Protein AF-A0A3M1RRK1-F1 (afdb_monomer)

Sequence (197 aa):
MAIQWDATWTHGRRGTVEGALERITRMLLRSYLSIRVVRSDQQAKATYVQHFRDPLLNHLPRASNIIRLMHDRVTTQQVMIMSYVPNLAAFNALGLVLPPGMSFETIEAFVIQRGVAAAMPLTVYIGPAFFTHNVYIPKAVNQRTGTGTILHELSHGVGNTADHAYTWEPRYASLTANQRTNNADSYRAYCQSFDML

Foldseek 3Di:
DAEAEDPQDDPVVVVLVVVLLVLLLQLLVVLLVLLVCLVPDVVSVVLCCVLLVCNVCPCSVLLNVLSVLLNCCSPPNQYAYEAEQEDPVSVVVVVDDDDPPDDQLCFQKAWDDPDADSNDHTYIYGYPNQVVDALDDPPCLLDDHSSLVVQLRSSCNHNVADAPDGSPDPCSVVDDSVNSSRHSNSRSSSSSVSSDD

Solvent-accessible surface area (backbone atoms only — not comparable to full-atom values): 10779 Å² total; per-residue (Å²): 82,35,76,41,72,47,92,66,65,56,76,80,64,47,55,61,53,49,57,34,50,57,52,48,45,53,12,30,50,48,38,41,56,37,57,74,37,35,91,82,34,69,68,38,30,52,54,49,26,73,42,28,61,38,88,84,51,85,58,45,69,59,45,46,50,37,44,44,45,43,34,46,50,54,58,34,77,48,52,37,35,44,42,56,36,84,46,64,69,58,44,44,73,72,74,54,77,78,60,91,95,63,59,67,77,72,33,29,53,50,57,69,74,92,63,78,49,98,86,50,77,45,44,42,36,35,28,56,26,24,78,74,47,59,45,66,64,90,94,44,60,74,57,90,22,34,42,48,42,52,45,20,34,40,35,32,51,65,52,71,31,39,88,82,47,47,78,82,41,80,65,36,78,70,53,48,34,72,50,24,64,35,17,19,44,29,55,21,41,46,28,41,73,49,66,72,132

Structure (mmCIF, N/CA/C/O backbone):
data_AF-A0A3M1RRK1-F1
#
_entry.id   AF-A0A3M1RRK1-F1
#
loop_
_atom_site.group_PDB
_atom_site.id
_atom_site.type_symbol
_atom_site.label_atom_id
_atom_site.label_alt_id
_atom_site.label_comp_id
_atom_site.label_asym_id
_atom_site.label_entity_id
_atom_site.label_seq_id
_atom_site.pdbx_PDB_ins_code
_atom_site.Cartn_x
_atom_site.Cartn_y
_atom_site.Cartn_z
_atom_site.occupancy
_atom_site.B_iso_or_equiv
_atom_site.auth_seq_id
_atom_site.auth_comp_id
_atom_site.auth_asym_id
_atom_site.auth_atom_id
_atom_site.pdbx_PDB_model_num
ATOM 1 N N . MET A 1 1 ? 6.922 -14.613 0.501 1.00 66.25 1 MET A N 1
ATOM 2 C CA . MET A 1 1 ? 6.625 -13.901 -0.756 1.00 66.25 1 MET A CA 1
ATOM 3 C C . MET A 1 1 ? 7.170 -14.680 -1.941 1.00 66.25 1 MET A C 1
ATOM 5 O O . MET A 1 1 ? 8.353 -14.998 -1.935 1.00 66.25 1 MET A O 1
ATOM 9 N N . ALA A 1 2 ? 6.340 -14.974 -2.942 1.00 71.31 2 ALA A N 1
ATOM 10 C CA . ALA A 1 2 ? 6.813 -15.431 -4.248 1.00 71.31 2 ALA A CA 1
ATOM 11 C C . ALA A 1 2 ? 6.790 -14.230 -5.208 1.00 71.31 2 ALA A C 1
ATOM 13 O O . ALA A 1 2 ? 5.722 -13.829 -5.671 1.00 71.31 2 ALA A O 1
ATOM 14 N N . ILE A 1 3 ? 7.951 -13.612 -5.454 1.00 79.69 3 ILE A N 1
ATOM 15 C CA . ILE A 1 3 ? 8.068 -12.569 -6.482 1.00 79.69 3 ILE A CA 1
ATOM 16 C C . ILE A 1 3 ? 8.355 -13.250 -7.814 1.00 79.69 3 ILE A C 1
ATOM 18 O O . ILE A 1 3 ? 9.326 -13.997 -7.934 1.00 79.69 3 ILE A O 1
ATOM 22 N N . GLN A 1 4 ? 7.542 -12.953 -8.821 1.00 84.38 4 GLN A N 1
ATOM 23 C CA . GLN A 1 4 ? 7.856 -13.276 -10.202 1.00 84.38 4 GLN A CA 1
ATOM 24 C C . GLN A 1 4 ? 8.367 -12.016 -10.895 1.00 84.38 4 GLN A C 1
ATOM 26 O O . GLN A 1 4 ? 7.645 -11.033 -11.037 1.00 84.38 4 GLN A O 1
ATOM 31 N N . TRP A 1 5 ? 9.616 -12.055 -11.339 1.00 84.44 5 TRP A N 1
ATOM 32 C CA . TRP A 1 5 ? 10.184 -11.024 -12.200 1.00 84.44 5 TRP A CA 1
ATOM 33 C C . TRP A 1 5 ? 9.873 -11.379 -13.647 1.00 84.44 5 TRP A C 1
ATOM 35 O O . TRP A 1 5 ? 10.182 -12.490 -14.084 1.00 84.44 5 TRP A O 1
ATOM 45 N N . ASP A 1 6 ? 9.268 -10.463 -14.395 1.00 80.75 6 ASP A N 1
ATOM 46 C CA . ASP A 1 6 ? 9.122 -10.667 -15.832 1.00 80.75 6 ASP A CA 1
ATOM 47 C C . ASP A 1 6 ? 10.454 -10.435 -16.584 1.00 80.75 6 ASP A C 1
ATOM 49 O O . ASP A 1 6 ? 11.497 -10.102 -16.008 1.00 80.75 6 ASP A O 1
ATOM 53 N N . ALA A 1 7 ? 10.424 -10.620 -17.904 1.00 77.38 7 ALA A N 1
ATOM 54 C CA . ALA A 1 7 ? 11.604 -10.500 -18.759 1.00 77.38 7 ALA A CA 1
ATOM 55 C C . ALA A 1 7 ? 12.183 -9.071 -18.846 1.00 77.38 7 ALA A C 1
ATOM 57 O O . ALA A 1 7 ? 13.266 -8.888 -19.397 1.00 77.38 7 ALA A O 1
ATOM 58 N N . THR A 1 8 ? 11.498 -8.056 -18.311 1.00 75.94 8 THR A N 1
ATOM 59 C CA . THR A 1 8 ? 11.916 -6.648 -18.415 1.00 75.94 8 THR A CA 1
ATOM 60 C C . THR A 1 8 ? 12.993 -6.253 -17.393 1.00 75.94 8 THR A C 1
ATOM 62 O O . THR A 1 8 ? 13.527 -5.142 -17.448 1.00 75.94 8 THR A O 1
ATOM 65 N N . TRP A 1 9 ? 13.359 -7.154 -16.470 1.00 76.88 9 TRP A N 1
ATOM 66 C CA . TRP A 1 9 ? 14.256 -6.850 -15.351 1.00 76.88 9 TRP A CA 1
ATOM 67 C C . TRP A 1 9 ? 15.722 -7.220 -15.570 1.00 76.88 9 TRP A C 1
ATOM 69 O O . TRP A 1 9 ? 16.056 -8.388 -15.779 1.00 76.88 9 TRP A O 1
ATOM 79 N N . THR A 1 10 ? 16.613 -6.261 -15.299 1.00 70.31 10 THR A N 1
ATOM 80 C CA . THR A 1 10 ? 18.043 -6.505 -15.042 1.00 70.31 10 THR A CA 1
ATOM 81 C C . THR A 1 10 ? 18.295 -6.832 -13.563 1.00 70.31 10 THR A C 1
ATOM 83 O O . THR A 1 10 ? 17.565 -6.364 -12.690 1.00 70.31 10 THR A O 1
ATOM 86 N N . HIS A 1 11 ? 19.347 -7.605 -13.256 1.00 63.56 11 HIS A N 1
ATOM 87 C CA . HIS A 1 11 ? 19.667 -8.037 -11.882 1.00 63.56 11 HIS A CA 1
ATOM 88 C C . HIS A 1 11 ? 19.842 -6.860 -10.901 1.00 63.56 11 HIS A C 1
ATOM 90 O O . HIS A 1 11 ? 19.326 -6.900 -9.790 1.00 63.56 11 HIS A O 1
ATOM 96 N N . GLY A 1 12 ? 20.513 -5.777 -11.317 1.00 65.25 12 GLY A N 1
ATOM 97 C CA . GLY A 1 12 ? 20.779 -4.620 -10.450 1.00 65.25 12 GLY A CA 1
ATOM 98 C C . GLY A 1 12 ? 19.528 -3.857 -9.994 1.00 65.25 12 GLY A C 1
ATOM 99 O O . GLY A 1 12 ? 19.504 -3.347 -8.880 1.00 65.25 12 GLY A O 1
ATOM 100 N N . ARG A 1 13 ? 18.465 -3.812 -10.810 1.00 72.38 13 ARG A N 1
ATOM 101 C CA . ARG A 1 13 ? 17.208 -3.121 -10.456 1.00 72.38 13 ARG A CA 1
ATOM 102 C C . ARG A 1 13 ? 16.326 -3.937 -9.508 1.00 72.38 13 ARG A C 1
ATOM 104 O O . ARG A 1 13 ? 15.548 -3.347 -8.761 1.00 72.38 13 ARG A O 1
ATOM 111 N N . ARG A 1 14 ? 16.463 -5.269 -9.511 1.00 83.19 14 ARG A N 1
ATOM 112 C CA . ARG A 1 14 ? 15.696 -6.167 -8.629 1.00 83.19 14 ARG A CA 1
ATOM 113 C C . ARG A 1 14 ? 16.026 -5.907 -7.163 1.00 83.19 14 ARG A C 1
ATOM 115 O O . ARG A 1 14 ? 15.107 -5.680 -6.386 1.00 83.19 14 ARG A O 1
ATOM 122 N N . GLY A 1 15 ? 17.313 -5.793 -6.825 1.00 78.75 15 GLY A N 1
ATOM 123 C CA . GLY A 1 15 ? 17.762 -5.589 -5.442 1.00 78.75 15 GLY A CA 1
ATOM 124 C C . GLY A 1 15 ? 17.170 -4.345 -4.765 1.00 78.75 15 GLY A C 1
ATOM 125 O O . GLY A 1 15 ? 16.797 -4.390 -3.595 1.00 78.75 15 GLY A O 1
ATOM 126 N N . THR A 1 16 ? 17.003 -3.237 -5.496 1.00 81.38 16 THR A N 1
ATOM 127 C CA . THR A 1 16 ? 16.358 -2.026 -4.957 1.00 81.38 16 THR A CA 1
ATOM 128 C C . THR A 1 16 ? 14.888 -2.266 -4.608 1.00 81.38 16 THR A C 1
ATOM 130 O O . THR A 1 16 ? 14.417 -1.825 -3.559 1.00 81.38 16 THR A O 1
ATOM 133 N N . VAL A 1 17 ? 14.157 -2.970 -5.474 1.00 83.81 17 VAL A N 1
ATOM 134 C CA . VAL A 1 17 ? 12.741 -3.294 -5.253 1.00 83.81 17 VAL A CA 1
ATOM 135 C C . VAL A 1 17 ? 12.586 -4.343 -4.155 1.00 83.81 17 VAL A C 1
ATOM 137 O O . VAL A 1 17 ? 11.702 -4.209 -3.317 1.00 83.81 17 VAL A O 1
ATOM 140 N N . GLU A 1 18 ? 13.468 -5.339 -4.097 1.00 85.62 18 GLU A N 1
ATOM 141 C CA . GLU A 1 18 ? 13.513 -6.341 -3.023 1.00 85.62 18 GLU A CA 1
ATOM 142 C C . GLU A 1 18 ? 13.702 -5.678 -1.657 1.00 85.62 18 GLU A C 1
ATOM 144 O O . GLU A 1 18 ? 12.891 -5.894 -0.757 1.00 85.62 18 GLU A O 1
ATOM 149 N N . GLY A 1 19 ? 14.682 -4.777 -1.526 1.00 83.38 19 GLY A N 1
ATOM 150 C CA . GLY A 1 19 ? 14.891 -4.018 -0.290 1.00 83.38 19 GLY A CA 1
ATOM 151 C C . GLY A 1 19 ? 13.677 -3.165 0.106 1.00 83.38 19 GLY A C 1
ATOM 152 O O . GLY A 1 19 ? 13.326 -3.086 1.288 1.00 83.38 19 GLY A O 1
ATOM 153 N N . ALA A 1 20 ? 12.982 -2.569 -0.870 1.00 86.38 20 ALA A N 1
ATOM 154 C CA . ALA A 1 20 ? 11.726 -1.865 -0.619 1.00 86.38 20 ALA A CA 1
ATOM 155 C C . ALA A 1 20 ? 10.628 -2.824 -0.120 1.00 86.38 20 ALA A C 1
ATOM 157 O O . ALA A 1 20 ? 9.954 -2.525 0.865 1.00 86.38 20 ALA A O 1
ATOM 158 N N . LEU A 1 21 ? 10.472 -4.000 -0.731 1.00 87.81 21 LEU A N 1
ATOM 159 C CA . LEU A 1 21 ? 9.466 -4.996 -0.343 1.00 87.81 21 LEU A CA 1
ATOM 160 C C . LEU A 1 21 ? 9.712 -5.597 1.043 1.00 87.81 21 LEU A C 1
ATOM 162 O O . LEU A 1 21 ? 8.763 -5.796 1.806 1.00 87.81 21 LEU A O 1
ATOM 166 N N . GLU A 1 22 ? 10.965 -5.851 1.414 1.00 87.44 22 GLU A N 1
ATOM 167 C CA . GLU A 1 22 ? 11.317 -6.285 2.770 1.00 87.44 22 GLU A CA 1
ATOM 168 C C . GLU A 1 22 ? 10.882 -5.251 3.811 1.00 87.44 22 GLU A C 1
ATOM 170 O O . GLU A 1 22 ? 10.302 -5.579 4.851 1.00 87.44 22 GLU A O 1
ATOM 175 N N . ARG A 1 23 ? 11.124 -3.972 3.514 1.00 89.00 23 ARG A N 1
ATOM 176 C CA . ARG A 1 23 ? 10.712 -2.858 4.364 1.00 89.00 23 ARG A CA 1
ATOM 177 C C . ARG A 1 23 ? 9.192 -2.755 4.464 1.00 89.00 23 ARG A C 1
ATOM 179 O O . ARG A 1 23 ? 8.660 -2.636 5.567 1.00 89.00 23 ARG A O 1
ATOM 186 N N . ILE A 1 24 ? 8.496 -2.869 3.335 1.00 91.31 24 ILE A N 1
ATOM 187 C CA . ILE A 1 24 ? 7.028 -2.904 3.252 1.00 91.31 24 ILE A CA 1
ATOM 188 C C . ILE A 1 24 ? 6.457 -4.043 4.085 1.00 91.31 24 ILE A C 1
ATOM 190 O O . ILE A 1 24 ? 5.501 -3.832 4.825 1.00 91.31 24 ILE A O 1
ATOM 194 N N . THR A 1 25 ? 7.077 -5.220 4.039 1.00 92.38 25 THR A N 1
ATOM 195 C CA . THR A 1 25 ? 6.663 -6.377 4.837 1.00 92.38 25 THR A CA 1
ATOM 196 C C . THR A 1 25 ? 6.717 -6.064 6.334 1.00 92.38 25 THR A C 1
ATOM 198 O O . THR A 1 25 ? 5.753 -6.327 7.054 1.00 92.38 25 THR A O 1
ATOM 201 N N . ARG A 1 26 ? 7.793 -5.420 6.812 1.00 92.38 26 ARG A N 1
ATOM 202 C CA . ARG A 1 26 ? 7.911 -4.990 8.219 1.00 92.38 26 ARG A CA 1
ATOM 203 C C . ARG A 1 26 ? 6.878 -3.925 8.593 1.00 92.38 26 ARG A C 1
ATOM 205 O O . ARG A 1 26 ? 6.254 -4.033 9.650 1.00 92.38 26 ARG A O 1
ATOM 212 N N . MET A 1 27 ? 6.681 -2.920 7.736 1.00 94.44 27 MET A N 1
ATOM 213 C CA . MET A 1 27 ? 5.663 -1.882 7.936 1.00 94.44 27 MET A CA 1
ATOM 214 C C . MET A 1 27 ? 4.263 -2.490 8.031 1.00 94.44 27 MET A C 1
ATOM 216 O O . MET A 1 27 ? 3.529 -2.188 8.970 1.00 94.44 27 MET A O 1
ATOM 220 N N . LEU A 1 28 ? 3.904 -3.383 7.106 1.00 95.81 28 LEU A N 1
ATOM 221 C CA . LEU A 1 28 ? 2.597 -4.034 7.065 1.00 95.81 28 LEU A CA 1
ATOM 222 C C . LEU A 1 28 ? 2.369 -4.961 8.253 1.00 95.81 28 LEU A C 1
ATOM 224 O O . LEU A 1 28 ? 1.273 -4.952 8.802 1.00 95.81 28 LEU A O 1
ATOM 228 N N . LEU A 1 29 ? 3.386 -5.701 8.701 1.00 95.62 29 LEU A N 1
ATOM 229 C CA . LEU A 1 29 ? 3.280 -6.523 9.908 1.00 95.62 29 LEU A CA 1
ATOM 230 C C . LEU A 1 29 ? 2.943 -5.659 11.130 1.00 95.62 29 LEU A C 1
ATOM 232 O O . LEU A 1 29 ? 1.988 -5.940 11.851 1.00 95.62 29 LEU A O 1
ATOM 236 N N . ARG A 1 30 ? 3.685 -4.568 11.346 1.00 96.50 30 ARG A N 1
ATOM 237 C CA . ARG A 1 30 ? 3.446 -3.647 12.470 1.00 96.50 30 ARG A CA 1
ATOM 238 C C . ARG A 1 30 ? 2.091 -2.945 12.359 1.00 96.50 30 ARG A C 1
ATOM 240 O O . ARG A 1 30 ? 1.369 -2.856 13.349 1.00 96.50 30 ARG A O 1
ATOM 247 N N . SER A 1 31 ? 1.718 -2.529 11.152 1.00 97.62 31 SER A N 1
ATOM 248 C CA . SER A 1 31 ? 0.407 -1.942 10.847 1.00 97.62 31 SER A CA 1
ATOM 249 C C . SER A 1 31 ? -0.729 -2.914 11.155 1.00 97.62 31 SER A C 1
ATOM 251 O O . SER A 1 31 ? -1.722 -2.538 11.771 1.00 97.62 31 SER A O 1
ATOM 253 N N . TYR A 1 32 ? -0.570 -4.181 10.766 1.00 97.50 32 TYR A N 1
ATOM 254 C CA . TYR A 1 32 ? -1.535 -5.247 11.014 1.00 97.50 32 TYR A CA 1
ATOM 255 C C . TYR A 1 32 ? -1.693 -5.540 12.510 1.00 97.50 32 TYR A C 1
ATOM 257 O O . TYR A 1 32 ? -2.814 -5.682 12.999 1.00 97.50 32 TYR A O 1
ATOM 265 N N . LEU A 1 33 ? -0.590 -5.582 13.259 1.00 97.69 33 LEU A N 1
ATOM 266 C CA . LEU A 1 33 ? -0.633 -5.737 14.713 1.00 97.69 33 LEU A CA 1
ATOM 267 C C . LEU A 1 33 ? -1.313 -4.537 15.385 1.00 97.69 33 LEU A C 1
ATOM 269 O O . LEU A 1 33 ? -2.197 -4.731 16.217 1.00 97.69 33 LEU A O 1
ATOM 273 N N . SER A 1 34 ? -0.961 -3.312 14.981 1.00 98.38 34 SER A N 1
ATOM 274 C CA . SER A 1 34 ? -1.543 -2.082 15.526 1.00 98.38 34 SER A CA 1
ATOM 275 C C . SER A 1 34 ? -3.048 -1.991 15.262 1.00 98.38 34 SER A C 1
ATOM 277 O O . SER A 1 34 ? -3.822 -1.772 16.195 1.00 98.38 34 SER A O 1
ATOM 279 N N . ILE A 1 35 ? -3.503 -2.234 14.026 1.00 98.31 35 ILE A N 1
ATOM 280 C CA . ILE A 1 35 ? -4.922 -2.065 13.681 1.00 98.31 35 ILE A CA 1
ATOM 281 C C . ILE A 1 35 ? -5.842 -3.047 14.425 1.00 98.31 35 ILE A C 1
ATOM 283 O O . ILE A 1 35 ? -7.003 -2.732 14.688 1.00 98.31 35 ILE A O 1
ATOM 287 N N . ARG A 1 36 ? -5.331 -4.221 14.823 1.00 98.19 36 ARG A N 1
ATOM 288 C CA . ARG A 1 36 ? -6.088 -5.228 15.588 1.00 98.19 36 ARG A CA 1
ATOM 289 C C . ARG A 1 36 ? -6.367 -4.824 17.033 1.00 98.19 36 ARG A C 1
ATOM 291 O O . ARG A 1 36 ? -7.320 -5.333 17.616 1.00 98.19 36 ARG A O 1
ATOM 298 N N . VAL A 1 37 ? -5.570 -3.918 17.595 1.00 98.19 37 VAL A N 1
ATOM 299 C CA . VAL A 1 37 ? -5.689 -3.475 18.993 1.00 98.19 37 VAL A CA 1
ATOM 300 C C . VAL A 1 37 ? -6.251 -2.057 19.129 1.00 98.19 37 VAL A C 1
ATOM 302 O O . VAL A 1 37 ? -6.353 -1.550 20.238 1.00 98.19 37 VAL A O 1
ATOM 305 N N . VAL A 1 38 ? -6.707 -1.427 18.036 1.00 98.31 38 VAL A N 1
ATOM 306 C CA . VAL A 1 38 ? -7.266 -0.053 18.016 1.00 98.31 38 VAL A CA 1
ATOM 307 C C . VAL A 1 38 ? -8.397 0.174 19.028 1.00 98.31 38 VAL A C 1
ATOM 309 O O . VAL A 1 38 ? -8.603 1.293 19.490 1.00 98.31 38 VAL A O 1
ATOM 312 N N . ARG A 1 39 ? -9.154 -0.868 19.390 1.00 98.06 39 ARG A N 1
ATOM 313 C CA . ARG A 1 39 ? -10.238 -0.755 20.382 1.00 98.06 39 ARG A CA 1
ATOM 314 C C . ARG A 1 39 ? -9.746 -0.744 21.831 1.00 98.06 39 ARG A C 1
ATOM 316 O O . ARG A 1 39 ? -10.463 -0.243 22.689 1.00 98.06 39 ARG A O 1
ATOM 323 N N . SER A 1 40 ? -8.569 -1.302 22.097 1.00 97.62 40 SER A N 1
ATOM 324 C CA . SER A 1 40 ? -8.022 -1.504 23.445 1.00 97.62 40 SER A CA 1
ATOM 325 C C . SER A 1 40 ? -6.767 -0.676 23.733 1.00 97.62 40 SER A C 1
ATOM 327 O O . SER A 1 40 ? -6.410 -0.519 24.894 1.00 97.62 40 SER A O 1
ATOM 329 N N . ASP A 1 41 ? -6.108 -0.138 22.706 1.00 98.44 41 ASP A N 1
ATOM 330 C CA . ASP A 1 41 ? -4.871 0.637 22.811 1.00 98.44 41 ASP A CA 1
ATOM 331 C C . ASP A 1 41 ? -5.080 2.069 22.285 1.00 98.44 41 ASP A C 1
ATOM 333 O O . ASP A 1 41 ? -5.452 2.284 21.126 1.00 98.44 41 ASP A O 1
ATOM 337 N N . GLN A 1 42 ? -4.850 3.066 23.148 1.00 97.94 42 GLN A N 1
ATOM 338 C CA . GLN A 1 42 ? -5.072 4.480 22.818 1.00 97.94 42 GLN A CA 1
ATOM 339 C C . GLN A 1 42 ? -4.069 5.021 21.797 1.00 97.94 42 GLN A C 1
ATOM 341 O O . GLN A 1 42 ? -4.439 5.859 20.975 1.00 97.94 42 GLN A O 1
ATOM 346 N N . GLN A 1 43 ? -2.827 4.535 21.807 1.00 97.75 43 GLN A N 1
ATOM 347 C CA . GLN A 1 43 ? -1.811 4.958 20.848 1.00 97.75 43 GLN A CA 1
ATOM 348 C C . GLN A 1 43 ? -2.149 4.421 19.453 1.00 97.75 43 GLN A C 1
ATOM 350 O O . GLN A 1 43 ? -2.148 5.177 18.481 1.00 97.75 43 GLN A O 1
ATOM 355 N N . ALA A 1 44 ? -2.527 3.144 19.354 1.00 97.88 44 ALA A N 1
ATOM 356 C CA . ALA A 1 44 ? -3.005 2.541 18.114 1.00 97.88 44 ALA A CA 1
ATOM 357 C C . ALA A 1 44 ? -4.253 3.265 17.588 1.00 97.88 44 ALA A C 1
ATOM 359 O O . ALA A 1 44 ? -4.344 3.555 16.391 1.00 97.88 44 ALA A O 1
ATOM 360 N N . LYS A 1 45 ? -5.192 3.617 18.480 1.00 98.44 45 LYS A N 1
ATOM 361 C CA . LYS A 1 45 ? -6.363 4.424 18.124 1.00 98.44 45 LYS A CA 1
ATOM 362 C C . LYS A 1 45 ? -5.971 5.798 17.592 1.00 98.44 45 LYS A C 1
ATOM 364 O O . LYS A 1 45 ? -6.491 6.200 16.554 1.00 98.44 45 LYS A O 1
ATOM 369 N N . ALA A 1 46 ? -5.060 6.507 18.254 1.00 98.19 46 ALA A N 1
ATOM 370 C CA . ALA A 1 46 ? -4.613 7.827 17.821 1.00 98.19 46 ALA A CA 1
ATOM 371 C C . ALA A 1 46 ? -3.992 7.779 16.416 1.00 98.19 46 ALA A C 1
ATOM 373 O O . ALA A 1 46 ? -4.398 8.548 15.543 1.00 98.19 46 ALA A O 1
ATOM 374 N N . THR A 1 47 ? -3.095 6.821 16.158 1.00 97.69 47 THR A N 1
ATOM 375 C CA . THR A 1 47 ? -2.505 6.617 14.826 1.00 97.69 47 THR A CA 1
ATOM 376 C C . THR A 1 47 ? -3.569 6.262 13.783 1.00 97.69 47 THR A C 1
ATOM 378 O O . THR A 1 47 ? -3.562 6.814 12.685 1.00 97.69 47 THR A O 1
ATOM 381 N N . TYR A 1 48 ? -4.532 5.394 14.108 1.00 98.50 48 TYR A N 1
ATOM 382 C CA . TYR A 1 48 ? -5.644 5.076 13.206 1.00 98.50 48 TYR A CA 1
ATOM 383 C C . TYR A 1 48 ? -6.475 6.320 12.853 1.00 98.50 48 TYR A C 1
ATOM 385 O O . TYR A 1 48 ? -6.689 6.618 11.675 1.00 98.50 48 TYR A O 1
ATOM 393 N N . VAL A 1 49 ? -6.906 7.085 13.859 1.00 98.19 49 VAL A N 1
ATOM 394 C CA . VAL A 1 49 ? -7.749 8.275 13.671 1.00 98.19 49 VAL A CA 1
ATOM 395 C C . VAL A 1 49 ? -7.015 9.366 12.892 1.00 98.19 49 VAL A C 1
ATOM 397 O O . VAL A 1 49 ? -7.631 10.017 12.049 1.00 98.19 49 VAL A O 1
ATOM 400 N N . GLN A 1 50 ? -5.708 9.532 13.103 1.00 96.88 50 GLN A N 1
ATOM 401 C CA . GLN A 1 50 ? -4.882 10.478 12.349 1.00 96.88 50 GLN A CA 1
ATOM 402 C C . GLN A 1 50 ? -4.958 10.238 10.832 1.00 96.88 50 GLN A C 1
ATOM 404 O O . GLN A 1 50 ? -5.072 11.189 10.055 1.00 96.88 50 GLN A O 1
ATOM 409 N N . HIS A 1 51 ? -4.913 8.976 10.401 1.00 97.31 51 HIS A N 1
ATOM 410 C CA . HIS A 1 51 ? -4.828 8.632 8.979 1.00 97.31 51 HIS A CA 1
ATOM 411 C C . HIS A 1 51 ? -6.190 8.412 8.327 1.00 97.31 51 HIS A C 1
ATOM 413 O O . HIS A 1 51 ? -6.385 8.807 7.173 1.00 97.31 51 HIS A O 1
ATOM 419 N N . PHE A 1 52 ? -7.149 7.862 9.075 1.00 98.31 52 PHE A N 1
ATOM 420 C CA . PHE A 1 52 ? -8.468 7.491 8.563 1.00 98.31 52 PHE A CA 1
ATOM 421 C C . PHE A 1 52 ? -9.602 8.445 8.957 1.00 98.31 52 PHE A C 1
ATOM 423 O O . PHE A 1 52 ? -10.697 8.311 8.423 1.00 98.31 52 PHE A O 1
ATOM 430 N N . ARG A 1 53 ? -9.367 9.416 9.854 1.00 97.19 53 ARG A N 1
ATOM 431 C CA . ARG A 1 53 ? -10.368 10.378 10.369 1.00 97.19 53 ARG A CA 1
ATOM 432 C C . ARG A 1 53 ? -11.662 9.731 10.880 1.00 97.19 53 ARG A C 1
ATOM 434 O O . ARG A 1 53 ? -12.731 10.326 10.792 1.00 97.19 53 ARG A O 1
ATOM 441 N N . ASP A 1 54 ? -11.557 8.530 11.437 1.00 97.56 54 ASP A N 1
ATOM 442 C CA . ASP A 1 54 ? -12.688 7.731 11.915 1.00 97.56 54 ASP A CA 1
ATOM 443 C C . ASP A 1 54 ? -12.643 7.554 13.449 1.00 97.56 54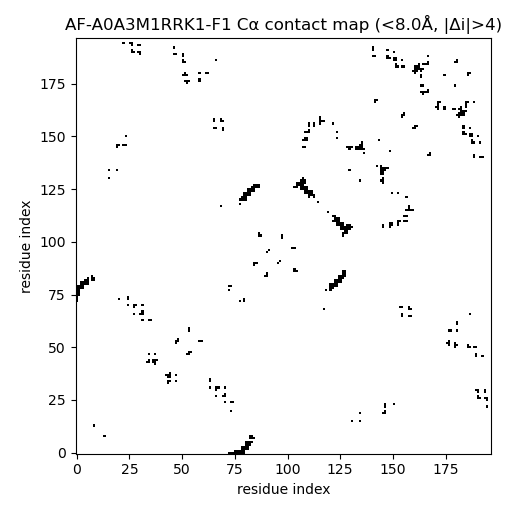 ASP A C 1
ATOM 445 O O . ASP A 1 54 ? -12.260 6.494 13.944 1.00 97.56 54 ASP A O 1
ATOM 449 N N . PRO A 1 55 ? -12.989 8.586 14.247 1.00 97.31 55 PRO A N 1
ATOM 450 C CA . PRO A 1 55 ? -12.885 8.533 15.712 1.00 97.31 55 PRO A CA 1
ATOM 451 C C . PRO A 1 55 ? -13.846 7.532 16.369 1.00 97.31 55 PRO A C 1
ATOM 453 O O . PRO A 1 55 ? -13.580 7.062 17.482 1.00 97.31 55 PRO A O 1
ATOM 456 N N . LEU A 1 56 ? -14.947 7.211 15.683 1.00 98.00 56 LEU A N 1
ATOM 457 C CA . LEU A 1 56 ? -15.974 6.269 16.131 1.00 98.00 56 LEU A CA 1
ATOM 458 C C . LEU A 1 56 ? -15.691 4.826 15.691 1.00 98.00 56 LEU A C 1
ATOM 460 O O . LEU A 1 56 ? -16.371 3.914 16.151 1.00 98.00 56 LEU A O 1
ATOM 464 N N . LEU A 1 57 ? -14.657 4.608 14.869 1.00 98.12 57 LEU A N 1
ATOM 465 C CA . LEU A 1 57 ? -14.232 3.291 14.384 1.00 98.12 57 LEU A CA 1
ATOM 466 C C . LEU A 1 57 ? -15.286 2.583 13.511 1.00 98.12 57 LEU A C 1
ATOM 468 O O . LEU A 1 57 ? -15.296 1.350 13.429 1.00 98.12 57 LEU A O 1
ATOM 472 N N . ASN A 1 58 ? -16.167 3.342 12.855 1.00 98.38 58 ASN A N 1
ATOM 473 C CA . ASN A 1 58 ? -17.238 2.808 12.008 1.00 98.38 58 ASN A CA 1
ATOM 474 C C . ASN A 1 58 ? -16.690 2.085 10.766 1.00 98.38 58 ASN A C 1
ATOM 476 O O . ASN A 1 58 ? -17.288 1.132 10.270 1.00 98.38 58 ASN A O 1
ATOM 480 N N . HIS A 1 59 ? -15.531 2.516 10.276 1.00 98.44 59 HIS A N 1
ATOM 481 C CA . HIS A 1 59 ? -14.859 2.001 9.089 1.00 98.44 59 HIS A CA 1
ATOM 482 C C . HIS A 1 59 ? -13.639 1.130 9.429 1.00 98.44 59 HIS A C 1
ATOM 484 O O . HIS A 1 59 ? -12.959 0.632 8.523 1.00 98.44 59 HIS A O 1
ATOM 490 N N . LEU A 1 60 ? -13.373 0.890 10.719 1.00 98.38 60 LEU A N 1
ATOM 491 C CA . LEU A 1 60 ? -12.286 0.026 11.184 1.00 98.38 60 LEU A CA 1
ATOM 492 C C . LEU A 1 60 ? -12.310 -1.373 10.538 1.00 98.38 60 LEU A C 1
ATOM 494 O O . LEU A 1 60 ? -11.241 -1.814 10.114 1.00 98.38 60 LEU A O 1
ATOM 498 N N . PRO A 1 61 ? -13.460 -2.068 10.377 1.00 98.38 61 PRO A N 1
ATOM 499 C CA . PRO A 1 61 ? -13.478 -3.380 9.724 1.00 98.38 61 PRO A CA 1
ATOM 500 C C . PRO A 1 61 ? -12.939 -3.354 8.286 1.00 98.38 61 PRO A C 1
ATOM 502 O O . PRO A 1 61 ? -12.172 -4.237 7.903 1.00 98.38 61 PRO A O 1
ATOM 505 N N . ARG A 1 62 ? -13.278 -2.319 7.500 1.00 97.19 62 ARG A N 1
ATOM 506 C CA . ARG A 1 62 ? -12.781 -2.155 6.123 1.00 97.19 62 ARG A CA 1
ATOM 507 C C . ARG A 1 62 ? -11.273 -1.927 6.115 1.00 97.19 62 ARG A C 1
ATOM 509 O O . ARG A 1 62 ? -10.559 -2.654 5.428 1.00 97.19 62 ARG A O 1
ATOM 516 N N . ALA A 1 63 ? -10.801 -0.953 6.893 1.00 98.12 63 ALA A N 1
ATOM 517 C CA . ALA A 1 63 ? -9.380 -0.625 6.961 1.00 98.12 63 ALA A CA 1
ATOM 518 C C . ALA A 1 63 ? -8.547 -1.820 7.456 1.00 98.12 63 ALA A C 1
ATOM 520 O O . ALA A 1 63 ? -7.534 -2.161 6.851 1.00 98.12 63 ALA A O 1
ATOM 521 N N . SER A 1 64 ? -9.017 -2.515 8.498 1.00 98.06 64 SER A N 1
ATOM 522 C CA . SER A 1 64 ? -8.379 -3.724 9.032 1.00 98.06 64 SER A CA 1
ATOM 523 C C . SER A 1 64 ? -8.294 -4.835 7.990 1.00 98.06 64 SER A C 1
ATOM 525 O O . SER A 1 64 ? -7.229 -5.429 7.817 1.00 98.06 64 SER A O 1
ATOM 527 N N . ASN A 1 65 ? -9.374 -5.075 7.240 1.00 96.62 65 ASN A N 1
ATOM 528 C CA . ASN A 1 65 ? -9.373 -6.081 6.186 1.00 96.62 65 ASN A CA 1
ATOM 529 C C . ASN A 1 65 ? -8.399 -5.737 5.049 1.00 96.62 65 ASN A C 1
ATOM 531 O O . ASN A 1 65 ? -7.685 -6.622 4.590 1.00 96.62 65 ASN A O 1
ATOM 535 N N . ILE A 1 66 ? -8.328 -4.475 4.616 1.00 95.69 66 ILE A N 1
ATOM 536 C CA . ILE A 1 66 ? -7.393 -4.059 3.559 1.00 95.69 66 ILE A CA 1
ATOM 537 C C . ILE A 1 66 ? -5.943 -4.210 4.027 1.00 95.69 66 ILE A C 1
ATOM 539 O O . ILE A 1 66 ? -5.149 -4.817 3.316 1.00 95.69 66 ILE A O 1
ATOM 543 N N . ILE A 1 67 ? -5.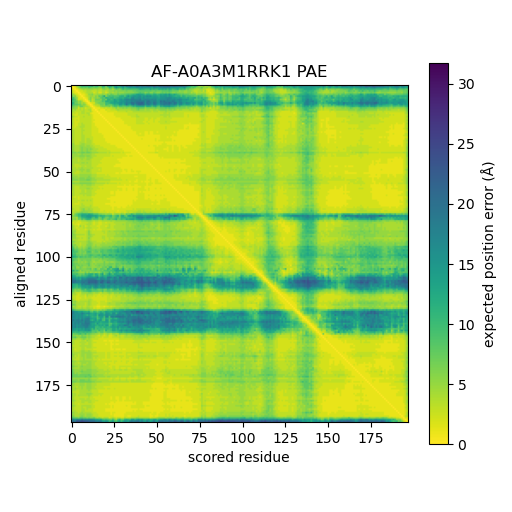602 -3.765 5.242 1.00 97.44 67 ILE A N 1
ATOM 544 C CA . ILE A 1 67 ? -4.245 -3.937 5.791 1.00 97.44 67 ILE A CA 1
ATOM 545 C C . ILE A 1 67 ? -3.878 -5.417 5.910 1.00 97.44 67 ILE A C 1
ATOM 547 O O . ILE A 1 67 ? -2.769 -5.798 5.537 1.00 97.44 67 ILE A O 1
ATOM 551 N N . ARG A 1 68 ? -4.808 -6.265 6.371 1.00 95.56 68 ARG A N 1
ATOM 552 C CA . ARG A 1 68 ? -4.611 -7.719 6.390 1.00 95.56 68 ARG A CA 1
ATOM 553 C C . ARG A 1 68 ? -4.334 -8.252 4.985 1.00 95.56 68 ARG A C 1
ATOM 555 O O . ARG A 1 68 ? -3.368 -8.975 4.807 1.00 95.56 68 ARG A O 1
ATOM 562 N N . L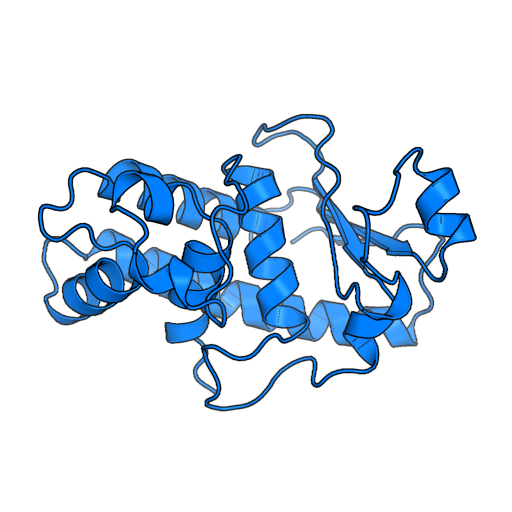EU A 1 69 ? -5.134 -7.882 3.985 1.00 92.00 69 LEU A N 1
ATOM 563 C CA . LEU A 1 69 ? -4.943 -8.349 2.610 1.00 92.00 69 LEU A CA 1
ATOM 564 C C . LEU A 1 69 ? -3.619 -7.867 1.998 1.00 92.00 69 LEU A C 1
ATOM 566 O O . LEU A 1 69 ? -2.973 -8.629 1.284 1.00 92.00 69 LEU A O 1
ATOM 570 N N . MET A 1 70 ? -3.193 -6.636 2.292 1.00 92.75 70 MET A N 1
ATOM 571 C CA . MET A 1 70 ? -1.882 -6.126 1.877 1.00 92.75 70 MET A CA 1
ATOM 572 C C . MET A 1 70 ? -0.756 -6.930 2.538 1.00 92.75 70 MET A C 1
ATOM 574 O O . MET A 1 70 ? 0.185 -7.342 1.864 1.00 92.75 70 MET A O 1
ATOM 578 N N . HIS A 1 71 ? -0.865 -7.190 3.845 1.00 93.56 71 HIS A N 1
ATOM 579 C CA . HIS A 1 71 ? 0.086 -8.014 4.590 1.00 93.56 71 HIS A CA 1
ATOM 580 C C . HIS A 1 71 ? 0.145 -9.449 4.050 1.00 93.56 71 HIS A C 1
ATOM 582 O O . HIS A 1 71 ? 1.229 -9.965 3.785 1.00 93.56 71 HIS A O 1
ATOM 588 N N . ASP A 1 72 ? -1.004 -10.083 3.826 1.00 89.81 72 ASP A N 1
ATOM 589 C CA . ASP A 1 72 ? -1.094 -11.432 3.267 1.00 89.81 72 ASP A CA 1
ATOM 590 C C . ASP A 1 72 ? -0.460 -11.478 1.872 1.00 89.81 72 ASP A C 1
ATOM 592 O O . ASP A 1 72 ? 0.291 -12.403 1.569 1.00 89.81 72 ASP A O 1
ATOM 596 N N . ARG A 1 73 ? -0.673 -10.449 1.043 1.00 86.56 73 ARG A N 1
ATOM 597 C CA . ARG A 1 73 ? -0.093 -10.362 -0.302 1.00 86.56 73 ARG A CA 1
ATOM 598 C C . ARG A 1 73 ? 1.438 -10.388 -0.287 1.00 86.56 73 ARG A C 1
ATOM 600 O O . ARG A 1 73 ? 2.028 -11.054 -1.131 1.00 86.56 73 ARG A O 1
ATOM 607 N N . VAL A 1 74 ? 2.076 -9.715 0.674 1.00 87.12 74 VAL A N 1
ATOM 608 C CA . VAL A 1 74 ? 3.549 -9.667 0.770 1.00 87.12 74 VAL A CA 1
ATOM 609 C C . VAL A 1 74 ? 4.148 -10.801 1.608 1.00 87.12 74 VAL A C 1
ATOM 611 O O . VAL A 1 74 ? 5.336 -11.085 1.495 1.00 87.12 74 VAL A O 1
ATOM 614 N N . THR A 1 75 ? 3.360 -11.491 2.436 1.00 86.38 75 THR A N 1
ATOM 615 C CA . THR A 1 75 ? 3.870 -12.570 3.306 1.00 86.38 75 THR A CA 1
ATOM 616 C C . THR A 1 75 ? 3.598 -13.970 2.769 1.00 86.38 75 THR A C 1
ATOM 618 O O . THR A 1 75 ? 4.442 -14.857 2.919 1.00 86.38 75 THR A O 1
ATOM 621 N N . THR A 1 76 ? 2.477 -14.181 2.085 1.00 77.25 76 THR A N 1
ATOM 622 C CA . THR A 1 76 ? 2.096 -15.491 1.541 1.00 77.25 76 THR A CA 1
ATOM 623 C C . THR A 1 76 ? 2.886 -15.833 0.265 1.00 77.25 76 THR A C 1
ATOM 625 O O . THR A 1 76 ? 3.649 -15.024 -0.272 1.00 77.25 76 THR A O 1
ATOM 628 N N . GLN A 1 77 ? 2.741 -17.067 -0.232 1.00 61.62 77 GLN A N 1
ATOM 629 C CA . GLN A 1 77 ? 3.257 -17.484 -1.547 1.00 61.62 77 GLN A CA 1
ATOM 630 C C . GLN A 1 77 ? 2.387 -16.978 -2.717 1.00 61.62 77 GLN A C 1
ATOM 632 O O . GLN A 1 77 ? 2.534 -17.457 -3.838 1.00 61.62 77 GLN A O 1
ATOM 637 N N . GLN A 1 78 ? 1.473 -16.026 -2.485 1.00 68.69 78 GLN A N 1
ATOM 638 C CA . GLN A 1 78 ? 0.746 -15.389 -3.579 1.00 68.69 78 GLN A CA 1
ATOM 639 C C . GLN A 1 78 ? 1.731 -14.688 -4.513 1.00 68.69 78 GLN A C 1
ATOM 641 O O . GLN A 1 78 ? 2.621 -13.962 -4.069 1.00 68.69 78 GLN A O 1
ATOM 646 N N . VAL A 1 79 ? 1.565 -14.926 -5.813 1.00 71.19 79 VAL A N 1
ATOM 647 C CA . VAL A 1 79 ? 2.458 -14.374 -6.828 1.00 71.19 79 VAL A CA 1
ATOM 648 C C . VAL A 1 79 ? 2.199 -12.875 -6.959 1.00 71.19 79 VAL A C 1
ATOM 650 O O . VAL A 1 79 ? 1.100 -12.438 -7.321 1.00 71.19 79 VAL A O 1
ATOM 653 N N . MET A 1 80 ? 3.232 -12.095 -6.657 1.00 82.44 80 MET A N 1
ATOM 654 C CA . MET A 1 80 ? 3.346 -10.703 -7.075 1.00 82.44 80 MET A CA 1
ATOM 655 C C . MET A 1 80 ? 4.251 -10.662 -8.296 1.00 82.44 80 MET A C 1
ATOM 657 O O . MET A 1 80 ? 5.430 -11.012 -8.211 1.00 82.44 80 MET A O 1
ATOM 661 N N . ILE A 1 81 ? 3.685 -10.260 -9.428 1.00 85.31 81 ILE A N 1
ATOM 662 C CA . ILE A 1 81 ? 4.452 -10.052 -10.648 1.00 85.31 81 ILE A CA 1
ATOM 663 C C . ILE A 1 81 ? 5.005 -8.635 -10.589 1.00 85.31 81 ILE A C 1
ATOM 665 O O . ILE A 1 81 ? 4.259 -7.669 -10.433 1.00 85.31 81 ILE A O 1
ATOM 669 N N . MET A 1 82 ? 6.319 -8.520 -10.693 1.00 86.69 82 MET A N 1
ATOM 670 C CA . MET A 1 82 ? 6.994 -7.243 -10.839 1.00 86.69 82 MET A CA 1
ATOM 671 C C . MET A 1 82 ? 7.335 -7.051 -12.306 1.00 86.69 82 MET A C 1
ATOM 673 O O . MET A 1 82 ? 7.994 -7.900 -12.913 1.00 86.69 82 MET A O 1
ATOM 677 N N . SER A 1 83 ? 6.932 -5.910 -12.853 1.00 88.62 83 SER A N 1
ATOM 678 C CA . SER A 1 83 ? 7.187 -5.513 -14.236 1.00 88.62 83 SER A CA 1
ATOM 679 C C . SER A 1 83 ? 7.874 -4.158 -14.257 1.00 88.62 83 SER A C 1
ATOM 681 O O . SER A 1 83 ? 7.483 -3.256 -13.524 1.00 88.62 83 SER A O 1
ATOM 683 N N . TYR A 1 84 ? 8.900 -3.992 -15.083 1.00 88.19 84 TYR A N 1
ATOM 684 C CA . TYR A 1 84 ? 9.567 -2.711 -15.269 1.00 88.19 84 TYR A CA 1
ATOM 685 C C . TYR A 1 84 ? 9.103 -2.061 -16.571 1.00 88.19 84 TYR A C 1
ATOM 687 O O . TYR A 1 84 ? 9.112 -2.674 -17.638 1.00 88.19 84 TYR A O 1
ATOM 695 N N . VAL A 1 85 ? 8.715 -0.792 -16.486 1.00 88.69 85 VAL A N 1
ATOM 696 C CA . VAL A 1 85 ? 8.259 0.003 -17.625 1.00 88.69 85 VAL A CA 1
ATOM 697 C C . VAL A 1 85 ? 9.301 1.095 -17.863 1.00 88.69 85 VAL A C 1
ATOM 699 O O . VAL A 1 85 ? 9.318 2.090 -17.145 1.00 88.69 85 VAL A O 1
ATOM 702 N N . PRO A 1 86 ? 10.229 0.912 -18.820 1.00 86.69 86 PRO A N 1
ATOM 703 C CA . PRO A 1 86 ? 11.385 1.796 -18.965 1.00 86.69 86 PRO A CA 1
ATOM 704 C C . PRO A 1 86 ? 11.071 3.168 -19.556 1.00 86.69 86 PRO A C 1
ATOM 706 O O . PRO A 1 86 ? 11.859 4.090 -19.382 1.00 86.69 86 PRO A O 1
ATOM 709 N N . ASN A 1 87 ? 9.994 3.288 -20.330 1.00 88.56 87 ASN A N 1
ATOM 710 C CA . ASN A 1 87 ? 9.696 4.479 -21.117 1.00 88.56 87 ASN A CA 1
ATOM 711 C C . ASN A 1 87 ? 8.211 4.527 -21.511 1.00 88.56 87 ASN A C 1
ATOM 713 O O . ASN A 1 87 ? 7.474 3.547 -21.368 1.00 88.56 87 ASN A O 1
ATOM 717 N N . LEU A 1 88 ? 7.799 5.666 -22.073 1.00 89.25 88 LEU A N 1
ATOM 718 C CA . LEU A 1 88 ? 6.435 5.895 -22.550 1.00 89.25 88 LEU A CA 1
ATOM 719 C C . LEU A 1 88 ? 5.987 4.877 -23.615 1.00 89.25 88 LEU A C 1
ATOM 721 O O . LEU A 1 88 ? 4.820 4.500 -23.641 1.00 89.25 88 LEU A O 1
ATOM 725 N N . ALA A 1 89 ? 6.891 4.395 -24.474 1.00 89.75 89 ALA A N 1
ATOM 726 C CA . ALA A 1 89 ? 6.541 3.398 -25.488 1.00 89.75 89 ALA A CA 1
ATOM 727 C C . ALA A 1 89 ? 6.132 2.058 -24.848 1.00 89.75 89 ALA A C 1
ATOM 729 O O . ALA A 1 89 ? 5.105 1.490 -25.217 1.00 89.75 89 ALA A O 1
ATOM 730 N N . ALA A 1 90 ? 6.882 1.592 -23.845 1.00 88.62 90 ALA A N 1
ATOM 731 C CA . ALA A 1 90 ? 6.533 0.407 -23.066 1.00 88.62 90 ALA A CA 1
ATOM 732 C C . ALA A 1 90 ? 5.232 0.601 -22.270 1.00 88.62 90 ALA A C 1
ATOM 734 O O . ALA A 1 90 ? 4.436 -0.327 -22.179 1.00 88.62 90 ALA A O 1
ATOM 735 N N . PHE A 1 91 ? 4.984 1.804 -21.741 1.00 89.06 91 PHE A N 1
ATOM 736 C CA . PHE A 1 91 ? 3.728 2.136 -21.061 1.00 89.06 91 PHE A CA 1
ATOM 737 C C . PHE A 1 91 ? 2.525 2.064 -22.007 1.00 89.06 91 PHE A C 1
ATOM 739 O O . PHE A 1 91 ? 1.542 1.386 -21.713 1.00 89.06 91 PHE A O 1
ATOM 746 N N . ASN A 1 92 ? 2.622 2.697 -23.177 1.00 89.00 92 ASN A N 1
ATOM 747 C CA . ASN A 1 92 ? 1.560 2.687 -24.183 1.00 89.00 92 ASN A CA 1
ATOM 748 C C . ASN A 1 92 ? 1.283 1.266 -24.705 1.00 89.00 92 ASN A C 1
ATOM 750 O O . ASN A 1 92 ? 0.136 0.930 -24.992 1.00 89.00 92 ASN A O 1
ATOM 754 N N . ALA A 1 93 ? 2.303 0.401 -24.772 1.00 88.50 93 ALA A N 1
ATOM 755 C CA . ALA A 1 93 ? 2.142 -1.007 -25.145 1.00 88.50 93 ALA A CA 1
ATOM 756 C C . ALA A 1 93 ? 1.285 -1.815 -24.148 1.00 88.50 93 ALA A C 1
ATOM 758 O O . ALA A 1 93 ? 0.757 -2.866 -24.510 1.00 88.50 93 ALA A O 1
ATOM 759 N N . LEU A 1 94 ? 1.087 -1.321 -22.918 1.00 86.19 94 LEU A N 1
ATOM 760 C CA . LEU A 1 94 ? 0.153 -1.903 -21.945 1.00 86.19 94 LEU A CA 1
ATOM 761 C C . LEU A 1 94 ? -1.317 -1.548 -22.243 1.00 86.19 94 LEU A C 1
ATOM 763 O O . LEU A 1 94 ? -2.209 -2.034 -21.546 1.0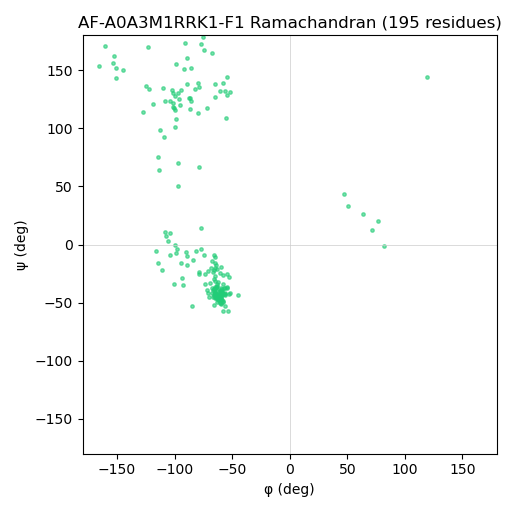0 86.19 94 LEU A O 1
ATOM 767 N N . GLY A 1 95 ? -1.577 -0.719 -23.263 1.00 87.19 95 GLY A N 1
ATOM 768 C CA . GLY A 1 95 ? -2.909 -0.216 -23.607 1.00 87.19 95 GLY A CA 1
ATOM 769 C C . GLY A 1 95 ? -3.397 0.897 -22.678 1.00 87.19 95 GLY A C 1
ATOM 770 O O . GLY A 1 95 ? -4.600 1.124 -22.570 1.00 87.19 95 GLY A O 1
ATOM 771 N N . LEU A 1 96 ? -2.476 1.561 -21.977 1.00 84.62 96 LEU A N 1
ATOM 772 C CA . LEU A 1 96 ? -2.772 2.660 -21.066 1.00 84.62 96 LEU A CA 1
ATOM 773 C C . LEU A 1 96 ? -2.533 4.017 -21.724 1.00 84.62 96 LEU A C 1
ATOM 775 O O . LEU A 1 96 ? -1.698 4.158 -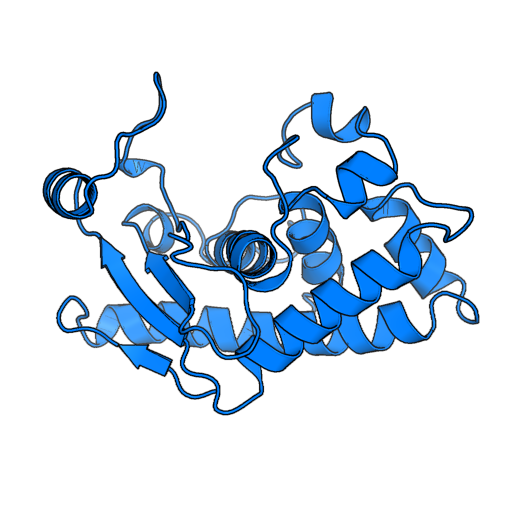22.616 1.00 84.62 96 LEU A O 1
ATOM 779 N N . VAL A 1 97 ? -3.231 5.031 -21.217 1.00 84.50 97 VAL A N 1
ATOM 780 C CA . VAL A 1 97 ? -3.044 6.432 -21.595 1.00 84.50 97 VAL A CA 1
ATOM 781 C C . VAL A 1 97 ? -2.702 7.220 -20.339 1.00 84.50 97 VAL A C 1
ATOM 783 O O . VAL A 1 97 ? -3.346 7.052 -19.303 1.00 84.50 97 VAL A O 1
ATOM 786 N N . LEU A 1 98 ? -1.678 8.069 -20.423 1.00 82.62 98 LEU A N 1
ATOM 787 C CA . LEU A 1 98 ? -1.338 8.963 -19.323 1.00 82.62 98 LEU A CA 1
ATOM 788 C C . LEU A 1 98 ? -2.471 9.969 -19.081 1.00 82.62 98 LEU A C 1
ATOM 790 O O . LEU A 1 98 ? -2.994 10.534 -20.046 1.00 82.62 98 LEU A O 1
ATOM 794 N N . PRO A 1 99 ? -2.819 10.255 -17.816 1.00 79.44 99 PRO A N 1
ATOM 795 C CA . PRO A 1 99 ? -3.713 11.358 -17.503 1.00 79.44 99 PRO A CA 1
ATOM 796 C C . PRO A 1 99 ? -3.203 12.682 -18.101 1.00 79.44 99 PRO A C 1
ATOM 798 O O . PRO A 1 99 ? -1.988 12.916 -18.122 1.00 79.44 99 PRO A O 1
ATOM 801 N N . PRO A 1 100 ? -4.099 13.577 -18.558 1.00 79.88 100 PRO A N 1
ATOM 802 C CA . PRO A 1 100 ? -3.703 14.886 -19.068 1.00 79.88 100 PRO A CA 1
ATOM 803 C C . PRO A 1 100 ? -2.807 15.641 -18.075 1.00 79.88 100 PRO A C 1
ATOM 805 O O . PRO A 1 100 ? -3.128 15.742 -16.893 1.00 79.88 100 PRO A O 1
ATOM 808 N N . GLY A 1 101 ? -1.681 16.174 -18.558 1.00 80.44 101 GLY A N 1
ATOM 809 C CA . GLY A 1 101 ? -0.721 16.927 -17.740 1.00 80.44 101 GLY A CA 1
ATOM 810 C C . GLY A 1 101 ? 0.273 16.078 -16.936 1.00 80.44 101 GLY A C 1
ATOM 811 O O . GLY A 1 101 ? 1.143 16.644 -16.278 1.00 80.44 101 GLY A O 1
ATOM 812 N N . MET A 1 102 ? 0.197 14.744 -17.000 1.00 81.25 102 MET A N 1
ATOM 813 C CA . MET A 1 102 ? 1.167 13.852 -16.361 1.00 81.25 102 MET A CA 1
ATOM 814 C C . MET A 1 102 ? 2.348 13.540 -17.293 1.00 81.25 102 MET A C 1
ATOM 816 O O . MET A 1 102 ? 2.164 13.265 -18.477 1.00 81.25 102 MET A O 1
ATOM 820 N N . SER A 1 103 ? 3.568 13.532 -16.746 1.00 85.62 103 SER A N 1
ATOM 821 C CA . SER A 1 103 ? 4.773 13.072 -17.450 1.00 85.62 103 SER A CA 1
ATOM 822 C C . SER A 1 103 ? 5.165 11.670 -16.989 1.00 85.62 103 SER A C 1
ATOM 824 O O . SER A 1 103 ? 5.251 11.418 -15.784 1.00 85.62 103 SER A O 1
ATOM 826 N N . PHE A 1 104 ? 5.464 10.777 -17.939 1.00 83.12 104 PHE A N 1
ATOM 827 C CA . PHE A 1 104 ? 5.910 9.410 -17.651 1.00 83.12 104 PHE A CA 1
ATOM 828 C C . PHE A 1 104 ? 7.133 9.369 -16.723 1.00 83.12 104 PHE A C 1
ATOM 830 O O . PHE A 1 104 ? 7.200 8.549 -15.811 1.00 83.12 104 PHE A O 1
ATOM 837 N N . GLU A 1 105 ? 8.060 10.312 -16.894 1.00 83.31 105 GLU A N 1
ATOM 838 C CA . GLU A 1 105 ? 9.304 10.402 -16.116 1.00 83.31 105 GLU A CA 1
ATOM 839 C C . GLU A 1 105 ? 9.073 10.686 -14.622 1.00 83.31 105 GLU A C 1
ATOM 841 O O . GLU A 1 105 ? 9.994 10.598 -13.815 1.00 83.31 105 GLU A O 1
ATOM 846 N N . THR A 1 106 ? 7.840 11.027 -14.238 1.00 79.94 106 THR A N 1
ATOM 847 C CA . THR A 1 106 ? 7.442 11.279 -12.844 1.00 79.94 106 THR A CA 1
ATOM 848 C C . THR A 1 106 ? 6.733 10.086 -12.196 1.00 79.94 106 THR A C 1
ATOM 850 O O . THR A 1 106 ? 6.348 10.156 -11.024 1.00 79.94 106 THR A O 1
ATOM 853 N N . ILE A 1 107 ? 6.544 8.986 -12.932 1.00 79.19 107 ILE A N 1
ATOM 854 C CA . ILE A 1 107 ? 5.868 7.778 -12.454 1.00 79.19 107 ILE A CA 1
ATOM 855 C C . ILE A 1 107 ? 6.881 6.870 -11.762 1.00 79.19 107 ILE A C 1
ATOM 857 O O . ILE A 1 107 ? 7.827 6.368 -12.371 1.00 79.19 107 ILE A O 1
ATOM 861 N N . GLU A 1 108 ? 6.673 6.658 -10.465 1.00 78.88 108 GLU A N 1
ATOM 862 C CA . GLU A 1 108 ? 7.502 5.755 -9.664 1.00 78.88 108 GLU A CA 1
ATOM 863 C C . GLU A 1 108 ? 6.996 4.320 -9.786 1.00 78.88 108 GLU A C 1
ATOM 865 O O . GLU A 1 108 ? 7.735 3.419 -10.156 1.00 78.88 108 GLU A O 1
ATOM 870 N N . ALA A 1 109 ? 5.717 4.094 -9.526 1.00 75.00 109 ALA A N 1
ATOM 871 C CA . ALA A 1 109 ? 5.072 2.810 -9.725 1.00 75.00 109 ALA A CA 1
ATOM 872 C C . ALA A 1 109 ? 3.586 3.039 -9.999 1.00 75.00 109 ALA A C 1
ATOM 874 O O . ALA A 1 109 ? 3.075 4.127 -9.742 1.00 75.00 109 ALA A O 1
ATOM 875 N N . PHE A 1 110 ? 2.936 2.022 -10.548 1.00 76.81 110 PHE A N 1
ATOM 876 C CA . PHE A 1 110 ? 1.492 1.949 -10.720 1.00 76.81 110 PHE A CA 1
ATOM 877 C C . PHE A 1 110 ? 1.061 0.480 -10.757 1.00 76.81 110 PHE A C 1
ATOM 879 O O . PHE A 1 110 ? 1.844 -0.409 -11.105 1.00 76.81 110 PHE A O 1
ATOM 886 N N . VAL A 1 111 ? -0.191 0.195 -10.425 1.00 69.69 111 VAL A N 1
ATOM 887 C CA . VAL A 1 111 ? -0.792 -1.127 -10.618 1.00 69.69 111 VAL A CA 1
ATOM 888 C C . VAL A 1 111 ? -1.830 -1.069 -11.730 1.00 69.69 111 VAL A C 1
ATOM 890 O O . VAL A 1 111 ? -2.695 -0.199 -11.759 1.00 69.69 111 VAL A O 1
ATOM 893 N N . ILE A 1 112 ? -1.794 -2.061 -12.623 1.00 65.44 112 ILE A N 1
ATOM 894 C CA . ILE A 1 112 ? -2.932 -2.358 -13.499 1.00 65.44 112 ILE A CA 1
ATOM 895 C C . ILE A 1 112 ? -3.688 -3.522 -12.878 1.00 65.44 112 ILE A C 1
ATOM 897 O O . ILE A 1 112 ? -3.235 -4.668 -12.909 1.00 65.44 112 ILE A O 1
ATOM 901 N N . GLN A 1 113 ? -4.865 -3.244 -12.328 1.00 60.88 113 GLN A N 1
ATOM 902 C CA . GLN A 1 113 ? -5.765 -4.298 -11.881 1.00 60.88 113 GLN A CA 1
ATOM 903 C C . GLN A 1 113 ? -6.532 -4.883 -13.063 1.00 60.88 113 GLN A C 1
ATOM 905 O O . GLN A 1 113 ? -7.422 -4.246 -13.620 1.00 60.88 113 GLN A O 1
ATOM 910 N N . ARG A 1 114 ? -6.262 -6.148 -13.393 1.00 53.34 114 ARG A N 1
ATOM 911 C CA . ARG A 1 114 ? -7.165 -6.979 -14.208 1.00 53.34 114 ARG A CA 1
ATOM 912 C C . ARG A 1 114 ? -8.035 -7.868 -13.306 1.00 53.34 114 ARG A C 1
ATOM 914 O O . ARG A 1 114 ? -8.094 -9.078 -13.494 1.00 53.34 114 ARG A O 1
ATOM 921 N N . GLY A 1 115 ? -8.670 -7.255 -12.300 1.00 46.97 115 GLY A N 1
ATOM 922 C CA . GLY A 1 115 ? -9.533 -7.908 -11.304 1.00 46.97 115 GLY A CA 1
ATOM 923 C C . GLY A 1 115 ? -9.040 -7.750 -9.858 1.00 46.97 115 GLY A C 1
ATOM 924 O O . GLY A 1 115 ? -7.840 -7.761 -9.599 1.00 46.97 115 GLY A O 1
ATOM 925 N N . VAL A 1 116 ? -9.974 -7.613 -8.908 1.00 51.66 116 VAL A N 1
ATOM 926 C CA . VAL A 1 116 ? -9.693 -7.475 -7.465 1.00 51.66 116 VAL A CA 1
ATOM 927 C C . VAL A 1 116 ? -10.129 -8.755 -6.757 1.00 51.66 116 VAL A C 1
ATOM 929 O O . VAL A 1 116 ? -11.292 -8.908 -6.395 1.00 51.66 116 VAL A O 1
ATOM 932 N N . ALA A 1 117 ? -9.219 -9.713 -6.587 1.00 56.81 117 ALA A N 1
ATOM 933 C CA . ALA A 1 117 ? -9.488 -10.901 -5.778 1.00 56.81 117 ALA A CA 1
ATOM 934 C C . ALA A 1 117 ? -8.205 -11.456 -5.152 1.00 56.81 117 ALA A C 1
ATOM 936 O O . ALA A 1 117 ? -7.114 -11.335 -5.711 1.00 56.81 117 ALA A O 1
ATOM 937 N N . ALA A 1 118 ? -8.348 -12.118 -4.001 1.00 53.28 118 ALA A N 1
ATOM 938 C CA . ALA A 1 118 ? -7.230 -12.696 -3.253 1.00 53.28 118 ALA A CA 1
ATOM 939 C C . ALA A 1 118 ? -6.412 -13.721 -4.066 1.00 53.28 118 ALA A C 1
ATOM 941 O O . ALA A 1 118 ? -5.227 -13.881 -3.808 1.00 53.28 118 ALA A O 1
ATOM 942 N N . ALA A 1 119 ? -7.019 -14.373 -5.062 1.00 62.97 119 ALA A N 1
ATOM 943 C CA . ALA A 1 119 ? -6.364 -15.365 -5.918 1.00 62.97 119 ALA A CA 1
ATOM 944 C C . ALA A 1 119 ? -5.874 -14.811 -7.271 1.00 62.97 119 ALA A C 1
ATOM 946 O O . ALA A 1 119 ? -5.245 -15.545 -8.028 1.00 62.97 119 ALA A O 1
ATOM 947 N N . MET A 1 120 ? -6.144 -13.540 -7.594 1.00 69.44 120 MET A N 1
ATOM 948 C CA . MET A 1 120 ? -5.680 -12.955 -8.854 1.00 69.44 120 MET A CA 1
ATOM 949 C C . MET A 1 120 ? -4.221 -12.499 -8.721 1.00 69.44 120 MET A C 1
ATOM 951 O O . MET A 1 120 ? -3.876 -11.843 -7.723 1.00 69.44 120 MET A O 1
ATOM 955 N N . PRO A 1 121 ? -3.355 -12.818 -9.704 1.00 71.62 121 PRO A N 1
ATOM 956 C CA . PRO A 1 121 ? -2.010 -12.267 -9.764 1.00 71.62 121 PRO A CA 1
ATOM 957 C C . PRO A 1 121 ? -2.067 -10.740 -9.730 1.00 71.62 121 PRO A C 1
ATOM 959 O O . PRO A 1 121 ? -2.799 -10.118 -10.500 1.00 71.62 121 PRO A O 1
ATOM 962 N N . LEU A 1 122 ? -1.303 -10.141 -8.820 1.00 80.88 122 LEU A N 1
ATOM 963 C CA . LEU A 1 122 ? -1.146 -8.694 -8.762 1.00 80.88 122 LEU A CA 1
ATOM 964 C C . LEU A 1 122 ? 0.123 -8.348 -9.528 1.00 80.88 122 LEU A C 1
ATOM 966 O O . LEU A 1 122 ? 1.198 -8.818 -9.155 1.00 80.88 122 LEU A O 1
ATOM 970 N N . THR A 1 123 ? -0.011 -7.547 -10.584 1.00 85.56 123 THR A N 1
ATOM 971 C CA . THR A 1 123 ? 1.145 -7.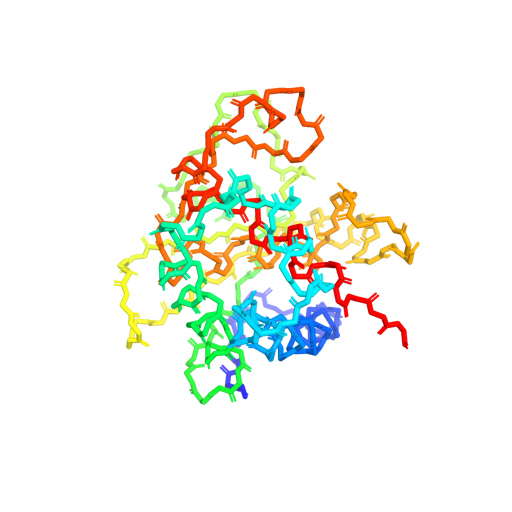021 -11.314 1.00 85.56 123 THR A CA 1
ATOM 972 C C . THR A 1 123 ? 1.390 -5.585 -10.887 1.00 85.56 123 THR A C 1
ATOM 974 O O . THR A 1 123 ? 0.517 -4.733 -11.059 1.00 85.56 123 THR A O 1
ATOM 977 N N . VAL A 1 124 ? 2.564 -5.333 -10.315 1.00 86.38 124 VAL A N 1
ATOM 978 C CA . VAL A 1 124 ? 3.031 -3.991 -9.967 1.00 86.38 124 VAL A CA 1
ATOM 979 C C . VAL A 1 124 ? 4.028 -3.561 -11.034 1.00 86.38 124 VAL A C 1
ATOM 981 O O . VAL A 1 124 ? 5.039 -4.229 -11.266 1.00 86.38 124 VAL A O 1
ATOM 984 N N . TYR A 1 125 ? 3.728 -2.449 -11.693 1.00 88.81 125 TYR A N 1
ATOM 985 C CA . TYR A 1 125 ? 4.571 -1.860 -12.718 1.00 88.81 125 TYR A CA 1
ATOM 986 C C . TYR A 1 125 ? 5.434 -0.775 -12.088 1.00 88.81 125 TYR A C 1
ATOM 988 O O . TYR A 1 125 ? 4.932 0.146 -11.447 1.00 88.81 125 TYR A O 1
ATOM 996 N N . ILE A 1 126 ? 6.743 -0.883 -12.265 1.00 87.19 126 ILE A N 1
ATOM 997 C CA . ILE A 1 126 ? 7.732 0.048 -11.731 1.00 87.19 126 ILE A CA 1
ATOM 998 C C . ILE A 1 126 ? 8.213 0.937 -12.875 1.00 87.19 126 ILE A C 1
ATOM 1000 O O . ILE A 1 126 ? 8.684 0.438 -13.898 1.00 87.19 126 ILE A O 1
ATOM 1004 N N . GLY A 1 127 ? 8.078 2.250 -12.711 1.00 87.56 127 GLY A N 1
ATOM 1005 C CA . GLY A 1 127 ? 8.572 3.252 -13.651 1.00 87.56 127 GLY A CA 1
ATOM 1006 C C . GLY A 1 127 ? 9.996 3.713 -13.318 1.00 87.56 127 GLY A C 1
ATOM 1007 O O . GLY A 1 127 ? 10.553 3.353 -12.275 1.00 87.56 127 GLY A O 1
ATOM 1008 N N . PRO A 1 128 ? 10.629 4.527 -14.182 1.00 83.56 128 PRO A N 1
ATOM 1009 C CA . PRO A 1 128 ? 11.995 4.997 -13.963 1.00 83.56 128 PRO A CA 1
ATOM 1010 C C . PRO A 1 128 ? 12.132 5.868 -12.712 1.00 83.56 128 PRO A C 1
ATOM 1012 O O . PRO A 1 128 ? 13.150 5.778 -12.023 1.00 83.56 128 PRO A O 1
ATOM 1015 N N . ALA A 1 129 ? 11.100 6.655 -12.375 1.00 84.06 129 ALA A N 1
ATOM 1016 C CA . ALA A 1 129 ? 11.163 7.609 -11.270 1.00 84.06 129 ALA A CA 1
ATOM 1017 C C . ALA A 1 129 ? 11.364 6.937 -9.903 1.00 84.06 129 ALA A C 1
ATOM 1019 O O . ALA A 1 129 ? 11.861 7.579 -8.976 1.00 84.06 129 ALA A O 1
ATOM 1020 N N . PHE A 1 130 ? 11.028 5.644 -9.790 1.00 83.44 130 PHE A N 1
ATOM 1021 C CA . PHE A 1 130 ? 11.265 4.832 -8.595 1.00 83.44 130 PHE A CA 1
ATOM 1022 C C . PHE A 1 130 ? 12.736 4.826 -8.195 1.00 83.44 130 PHE A C 1
ATOM 1024 O O . PHE A 1 130 ? 13.056 4.812 -7.012 1.00 83.44 130 PHE A O 1
ATOM 1031 N N . PHE A 1 131 ? 13.621 4.812 -9.193 1.00 77.88 131 PHE A N 1
ATOM 1032 C CA . PHE A 1 131 ? 15.061 4.674 -9.008 1.00 77.88 131 PHE A CA 1
ATOM 1033 C C . PHE A 1 131 ? 15.786 6.021 -8.951 1.00 77.88 131 PHE A C 1
ATOM 1035 O O . PHE A 1 131 ? 16.947 6.058 -8.552 1.00 77.88 131 PHE A O 1
ATOM 1042 N N . THR A 1 132 ? 15.144 7.110 -9.383 1.00 71.50 132 THR A N 1
ATOM 1043 C CA . THR A 1 132 ? 15.758 8.446 -9.434 1.00 71.50 132 THR A CA 1
ATOM 1044 C C . THR A 1 132 ? 15.481 9.271 -8.182 1.00 71.50 132 THR A C 1
ATOM 1046 O O . THR A 1 132 ? 16.307 10.097 -7.801 1.00 71.50 132 THR A O 1
ATOM 1049 N N . HIS A 1 133 ? 14.348 9.040 -7.520 1.00 61.91 133 HIS A N 1
ATOM 1050 C CA . HIS A 1 133 ? 14.044 9.647 -6.230 1.00 61.91 133 HIS A CA 1
ATOM 1051 C C . HIS A 1 133 ? 14.574 8.768 -5.097 1.00 61.91 133 HIS A C 1
ATOM 1053 O O . HIS A 1 133 ? 14.826 7.576 -5.274 1.00 61.91 133 HIS A O 1
ATOM 1059 N N . ASN A 1 134 ? 14.738 9.347 -3.904 1.00 60.94 134 ASN A N 1
ATOM 1060 C CA . ASN A 1 134 ? 15.053 8.557 -2.720 1.00 60.94 134 ASN A CA 1
ATOM 1061 C C . ASN A 1 134 ? 13.975 7.474 -2.543 1.00 60.94 134 ASN A C 1
ATOM 1063 O O . ASN A 1 134 ? 12.839 7.760 -2.159 1.00 60.94 134 ASN A O 1
ATOM 1067 N N . VAL A 1 135 ? 14.349 6.216 -2.796 1.00 58.59 135 VAL A N 1
ATOM 1068 C CA . VAL A 1 135 ? 13.497 5.023 -2.617 1.00 58.59 135 VAL A CA 1
ATOM 1069 C C . VAL A 1 135 ? 12.947 4.963 -1.188 1.00 58.59 135 VAL A C 1
ATOM 1071 O O . VAL A 1 135 ? 11.873 4.407 -0.942 1.00 58.59 135 VAL A O 1
ATOM 1074 N N . TYR A 1 136 ? 13.677 5.582 -0.258 1.00 58.53 136 TYR A N 1
ATOM 1075 C CA . TYR A 1 136 ? 13.326 5.795 1.132 1.00 58.53 136 TYR A CA 1
ATOM 1076 C C . TYR A 1 136 ? 13.989 7.072 1.677 1.00 58.53 136 TYR A C 1
ATOM 1078 O O . TYR A 1 136 ? 15.147 7.351 1.368 1.00 58.53 136 TYR A O 1
ATOM 1086 N N . ILE A 1 137 ? 13.282 7.803 2.544 1.00 58.19 137 ILE A N 1
ATOM 1087 C CA . ILE A 1 137 ? 13.813 8.950 3.292 1.00 58.19 137 ILE A CA 1
ATOM 1088 C C . ILE A 1 137 ? 13.511 8.738 4.782 1.00 58.19 137 ILE A C 1
ATOM 1090 O O . ILE A 1 137 ? 12.337 8.748 5.167 1.00 58.19 137 ILE A O 1
ATOM 1094 N N . PRO A 1 138 ? 14.533 8.561 5.643 1.00 53.44 138 PRO A N 1
ATOM 1095 C CA . PRO A 1 138 ? 14.311 8.456 7.077 1.00 53.44 138 PRO A CA 1
ATOM 1096 C C . PRO A 1 138 ? 13.565 9.668 7.627 1.00 53.44 138 PRO A C 1
ATOM 1098 O O . PRO A 1 138 ? 13.968 10.802 7.390 1.00 53.44 138 PRO A O 1
ATOM 1101 N N . LYS A 1 139 ? 12.518 9.414 8.424 1.00 58.28 139 LYS A N 1
ATOM 1102 C CA . LYS A 1 139 ? 11.746 10.424 9.176 1.00 58.28 139 LYS A CA 1
ATOM 1103 C C . LYS A 1 139 ? 10.845 11.352 8.336 1.00 58.28 139 LYS A C 1
ATOM 1105 O O . LYS A 1 139 ? 10.308 12.308 8.886 1.00 58.28 139 LYS A O 1
ATOM 1110 N N . ALA A 1 140 ? 10.604 11.054 7.055 1.00 59.34 140 ALA A N 1
ATOM 1111 C CA . ALA A 1 140 ? 9.722 11.840 6.182 1.00 59.34 140 ALA A CA 1
ATOM 1112 C C . ALA A 1 140 ? 8.461 11.056 5.754 1.00 59.34 140 ALA A C 1
ATOM 1114 O O . ALA A 1 140 ? 8.252 10.783 4.575 1.00 59.34 140 ALA A O 1
ATOM 1115 N N . VAL A 1 141 ? 7.593 10.708 6.717 1.00 54.53 141 VAL A N 1
ATOM 1116 C CA . VAL A 1 141 ? 6.411 9.832 6.510 1.00 54.53 141 VAL A CA 1
ATOM 1117 C C . VAL A 1 141 ? 5.385 10.342 5.490 1.00 54.53 141 VAL A C 1
ATOM 1119 O O . VAL A 1 141 ? 4.597 9.556 4.986 1.00 54.53 141 VAL A O 1
ATOM 1122 N N . ASN A 1 142 ? 5.388 11.638 5.165 1.00 54.91 142 ASN A N 1
ATOM 1123 C CA . ASN A 1 142 ? 4.488 12.214 4.159 1.00 54.91 142 ASN A CA 1
ATOM 1124 C C . ASN A 1 142 ? 5.155 12.398 2.788 1.00 54.91 142 ASN A C 1
ATOM 1126 O O . ASN A 1 142 ? 4.479 12.758 1.825 1.00 54.91 142 ASN A O 1
ATOM 1130 N N . GLN A 1 143 ? 6.466 12.167 2.678 1.00 63.34 143 GLN A N 1
ATOM 1131 C CA . GLN A 1 143 ? 7.185 12.369 1.430 1.00 63.34 143 GLN A CA 1
ATOM 1132 C C . GLN A 1 143 ? 6.964 11.186 0.485 1.00 63.34 143 GLN A C 1
ATOM 1134 O O . GLN A 1 143 ? 6.915 10.018 0.884 1.00 63.34 143 GLN A O 1
ATOM 1139 N N . ARG A 1 144 ? 6.783 11.504 -0.794 1.00 63.53 144 ARG A N 1
ATOM 1140 C CA . ARG A 1 144 ? 6.702 10.516 -1.863 1.00 63.53 144 ARG A CA 1
ATOM 1141 C C . ARG A 1 144 ? 8.052 9.796 -1.984 1.00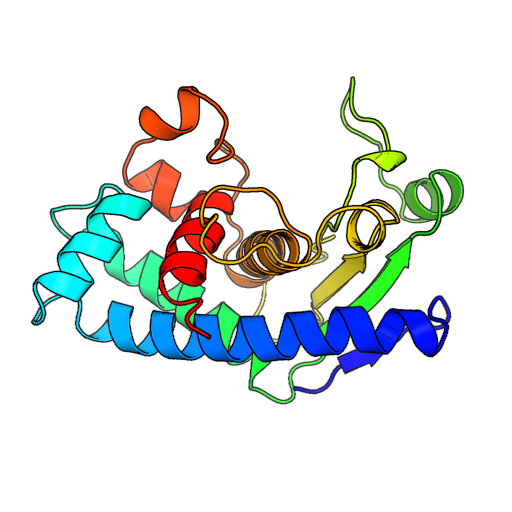 63.53 144 ARG A C 1
ATOM 1143 O O . ARG A 1 144 ? 9.095 10.443 -2.023 1.00 63.53 144 ARG A O 1
ATOM 1150 N N . THR A 1 145 ? 8.015 8.468 -1.940 1.00 72.88 145 THR A N 1
ATOM 1151 C CA . THR A 1 145 ? 9.181 7.581 -2.057 1.00 72.88 145 THR A CA 1
ATOM 1152 C C . THR A 1 145 ? 8.740 6.332 -2.806 1.00 72.88 145 THR A C 1
ATOM 1154 O O . THR A 1 145 ? 7.595 5.907 -2.635 1.00 72.88 145 THR A O 1
ATOM 1157 N N . GLY A 1 146 ? 9.643 5.689 -3.551 1.00 76.31 146 GLY A N 1
ATOM 1158 C CA . GLY A 1 146 ? 9.325 4.446 -4.262 1.00 76.31 146 GLY A CA 1
ATOM 1159 C C . GLY A 1 146 ? 8.698 3.377 -3.353 1.00 76.31 146 GLY A C 1
ATOM 1160 O O . GLY A 1 146 ? 7.685 2.772 -3.705 1.00 76.31 146 GLY A O 1
ATOM 1161 N N . THR A 1 147 ? 9.218 3.212 -2.130 1.00 83.56 147 THR A N 1
ATOM 1162 C CA . THR A 1 147 ? 8.653 2.281 -1.135 1.00 83.56 147 THR A CA 1
ATOM 1163 C C . THR A 1 147 ? 7.203 2.626 -0.774 1.00 83.56 147 THR A C 1
ATOM 1165 O O . THR A 1 147 ? 6.336 1.753 -0.741 1.00 83.56 147 THR A O 1
ATOM 1168 N N . GLY A 1 148 ? 6.925 3.906 -0.506 1.00 85.19 148 GLY A N 1
ATOM 1169 C CA . GLY A 1 148 ? 5.574 4.374 -0.202 1.00 85.19 148 GLY A CA 1
ATOM 1170 C C . GLY A 1 148 ? 4.617 4.180 -1.379 1.00 85.19 148 GLY A C 1
ATOM 1171 O O . GLY A 1 148 ? 3.458 3.830 -1.171 1.00 85.19 148 GLY A O 1
ATOM 1172 N N . THR A 1 149 ? 5.104 4.342 -2.606 1.00 87.31 149 THR A N 1
ATOM 1173 C CA . THR A 1 149 ? 4.289 4.156 -3.809 1.00 87.31 149 THR A CA 1
ATOM 1174 C C . THR A 1 149 ? 3.886 2.692 -3.979 1.00 87.31 149 THR A C 1
ATOM 1176 O O . THR A 1 149 ? 2.712 2.422 -4.182 1.00 87.31 149 THR A O 1
ATOM 1179 N N . ILE A 1 150 ? 4.765 1.712 -3.739 1.00 89.19 150 ILE A N 1
ATOM 1180 C CA . ILE A 1 150 ? 4.342 0.294 -3.755 1.00 89.19 150 ILE A CA 1
ATOM 1181 C C . ILE A 1 150 ? 3.259 0.011 -2.694 1.00 89.19 150 ILE A C 1
ATOM 1183 O O . ILE A 1 150 ? 2.311 -0.718 -2.975 1.00 89.19 150 ILE A O 1
ATOM 1187 N N . LEU A 1 151 ? 3.344 0.593 -1.489 1.00 91.25 151 LEU A N 1
ATOM 1188 C CA . LEU A 1 151 ? 2.277 0.473 -0.478 1.00 91.25 151 LEU A CA 1
ATOM 1189 C C . LEU A 1 151 ? 0.942 1.049 -0.958 1.00 91.25 151 LEU A C 1
ATOM 1191 O O . LEU A 1 151 ? -0.102 0.430 -0.758 1.00 91.25 151 LEU A O 1
ATOM 1195 N N . HIS A 1 152 ? 0.983 2.230 -1.569 1.00 93.06 152 HIS A N 1
ATOM 1196 C CA . HIS A 1 152 ? -0.182 2.875 -2.163 1.00 93.06 152 HIS A CA 1
ATOM 1197 C C . HIS A 1 152 ? -0.834 1.942 -3.197 1.00 93.06 152 HIS A C 1
ATOM 1199 O O . HIS A 1 152 ? -1.999 1.564 -3.049 1.00 93.06 152 HIS A O 1
ATOM 1205 N N . GLU A 1 153 ? -0.038 1.446 -4.142 1.00 89.81 153 GLU A N 1
ATOM 1206 C CA . GLU A 1 153 ? -0.484 0.554 -5.210 1.00 89.81 153 GLU A CA 1
ATOM 1207 C C . GLU A 1 153 ? -1.012 -0.803 -4.715 1.00 89.81 153 GLU A C 1
ATOM 1209 O O . GLU A 1 153 ? -1.997 -1.334 -5.235 1.00 89.81 153 GLU A O 1
ATOM 1214 N N . LEU A 1 154 ? -0.410 -1.373 -3.665 1.00 90.25 154 LEU A N 1
ATOM 1215 C CA . LEU A 1 154 ? -0.902 -2.601 -3.034 1.00 90.25 154 LEU A CA 1
ATOM 1216 C C . LEU A 1 154 ? -2.339 -2.433 -2.528 1.00 90.25 154 LEU A C 1
ATOM 1218 O O . LEU A 1 154 ? -3.141 -3.362 -2.646 1.00 90.25 154 LEU A O 1
ATOM 1222 N N . SER A 1 155 ? -2.678 -1.260 -1.985 1.00 93.12 155 SER A N 1
ATOM 1223 C CA . SER A 1 155 ? -4.024 -0.991 -1.475 1.00 93.12 155 SER A CA 1
ATOM 1224 C C . SER A 1 155 ? -5.068 -0.942 -2.595 1.00 93.12 155 SER A C 1
ATOM 1226 O O . SER A 1 155 ? -6.157 -1.494 -2.406 1.00 93.12 155 SER A O 1
ATOM 1228 N N . HIS A 1 156 ? -4.723 -0.396 -3.773 1.00 90.75 156 HIS A N 1
ATOM 1229 C CA . HIS A 1 156 ? -5.561 -0.519 -4.968 1.00 90.75 156 HIS A CA 1
ATOM 1230 C C . HIS A 1 156 ? -5.752 -2.000 -5.258 1.00 90.75 156 HIS A C 1
ATOM 1232 O O . HIS A 1 156 ? -6.874 -2.503 -5.183 1.00 90.75 156 HIS A O 1
ATOM 1238 N N . GLY A 1 157 ? -4.623 -2.700 -5.433 1.00 85.69 157 GLY A N 1
ATOM 1239 C CA . GLY A 1 157 ? -4.493 -4.115 -5.767 1.00 85.69 157 GLY A CA 1
ATOM 1240 C C . GLY A 1 157 ? -5.403 -5.060 -4.983 1.00 85.69 157 GLY A C 1
ATOM 1241 O O . GLY A 1 157 ? -6.000 -5.962 -5.574 1.00 85.69 157 GLY A O 1
ATOM 1242 N N . VAL A 1 158 ? -5.527 -4.858 -3.671 1.00 87.25 158 VAL A N 1
ATOM 1243 C CA . VAL A 1 158 ? -6.255 -5.782 -2.786 1.00 87.25 158 VAL A CA 1
ATOM 1244 C C . VAL A 1 158 ? -7.562 -5.228 -2.222 1.00 87.25 158 VAL A C 1
ATOM 1246 O O . VAL A 1 158 ? -8.415 -6.005 -1.796 1.00 87.25 158 VAL A O 1
ATOM 1249 N N . GLY A 1 159 ? -7.712 -3.904 -2.175 1.00 89.31 159 GLY A N 1
ATOM 1250 C CA . GLY A 1 159 ? -8.821 -3.220 -1.509 1.00 89.31 159 GLY A CA 1
ATOM 1251 C C . GLY A 1 159 ? -9.728 -2.417 -2.436 1.00 89.31 159 GLY A C 1
ATOM 1252 O O . GLY A 1 159 ? -10.742 -1.896 -1.962 1.00 89.31 159 GLY A O 1
ATOM 1253 N N . ASN A 1 160 ? -9.370 -2.311 -3.723 1.00 90.31 160 ASN A N 1
ATOM 1254 C CA . ASN A 1 160 ? -9.997 -1.410 -4.691 1.00 90.31 160 ASN A CA 1
ATOM 1255 C C . ASN A 1 160 ? -10.148 0.012 -4.125 1.00 90.31 160 ASN A C 1
ATOM 1257 O O . ASN A 1 160 ? -11.224 0.612 -4.173 1.00 90.31 160 ASN A O 1
ATOM 1261 N N . THR A 1 161 ? -9.098 0.501 -3.465 1.00 93.12 161 THR A N 1
ATOM 1262 C CA . THR A 1 161 ? -9.029 1.892 -3.013 1.00 93.12 161 THR A CA 1
ATOM 1263 C C . THR A 1 161 ? -8.932 2.814 -4.230 1.00 93.12 161 THR A C 1
ATOM 1265 O O . THR A 1 161 ? -8.665 2.366 -5.342 1.00 93.12 161 THR A O 1
ATOM 1268 N N . ALA A 1 162 ? -9.178 4.102 -4.038 1.00 93.81 162 ALA A N 1
ATOM 1269 C CA . ALA A 1 162 ? -9.122 5.119 -5.081 1.00 93.81 162 ALA A CA 1
ATOM 1270 C C . ALA A 1 162 ? -8.133 6.232 -4.711 1.00 93.81 162 ALA A C 1
ATOM 1272 O O . ALA A 1 162 ? -7.699 6.328 -3.562 1.00 93.81 162 ALA A O 1
ATOM 1273 N N . ASP A 1 163 ? -7.850 7.106 -5.673 1.00 93.00 163 ASP A N 1
ATOM 1274 C CA . ASP A 1 163 ? -7.028 8.306 -5.498 1.00 93.00 163 ASP A CA 1
ATOM 1275 C C . ASP A 1 163 ? -7.894 9.542 -5.263 1.00 93.00 163 ASP A C 1
ATOM 1277 O O . ASP A 1 163 ? -8.024 10.422 -6.115 1.00 93.00 163 ASP A O 1
ATOM 1281 N N . HIS A 1 164 ? -8.533 9.620 -4.093 1.00 95.88 164 HIS A N 1
ATOM 1282 C CA . HIS A 1 164 ? -9.314 10.807 -3.721 1.00 95.88 164 HIS A CA 1
ATOM 1283 C C . HIS A 1 164 ? -8.411 12.030 -3.539 1.00 95.88 164 HIS A C 1
ATOM 1285 O O . HIS A 1 164 ? -8.774 13.130 -3.959 1.00 95.88 164 HIS A O 1
ATOM 1291 N N . ALA A 1 165 ? -7.262 11.841 -2.883 1.00 94.69 165 ALA A N 1
ATOM 1292 C CA . ALA A 1 165 ? -6.210 12.844 -2.751 1.00 94.69 165 ALA A CA 1
ATOM 1293 C C . ALA A 1 165 ? -4.894 12.229 -2.249 1.00 94.69 165 ALA A C 1
ATOM 1295 O O . ALA A 1 165 ? -4.903 11.266 -1.474 1.00 94.69 165 ALA A O 1
ATOM 1296 N N . TYR A 1 166 ? -3.775 12.861 -2.593 1.00 91.19 166 TYR A N 1
ATOM 1297 C CA . TYR A 1 166 ? -2.449 12.526 -2.063 1.00 91.19 166 TYR A CA 1
ATOM 1298 C C . TYR A 1 166 ? -2.108 13.355 -0.816 1.00 91.19 166 TYR A C 1
ATOM 1300 O O . TYR A 1 166 ? -2.549 14.491 -0.697 1.00 91.19 166 TYR A O 1
ATOM 1308 N N . THR A 1 167 ? -1.286 12.846 0.106 1.00 90.50 167 THR A N 1
ATOM 1309 C CA . THR A 1 167 ? -1.015 13.464 1.421 1.00 90.50 167 THR A CA 1
ATOM 1310 C C . THR A 1 167 ? -0.406 14.860 1.358 1.00 90.50 167 THR A C 1
ATOM 1312 O O . THR A 1 167 ? -0.559 15.627 2.308 1.00 90.50 167 THR A O 1
ATOM 1315 N N . TRP A 1 168 ? 0.277 15.194 0.262 1.00 83.44 168 TRP A N 1
ATOM 1316 C CA . TRP A 1 168 ? 0.840 16.522 0.013 1.00 83.44 168 TRP A CA 1
ATOM 1317 C C . TRP A 1 168 ? -0.172 17.502 -0.594 1.00 83.44 168 TRP A C 1
ATOM 1319 O O . TRP A 1 168 ? 0.088 18.703 -0.638 1.00 83.44 168 TRP A O 1
ATOM 1329 N N . GLU A 1 169 ? -1.319 17.021 -1.079 1.00 88.88 169 GLU A N 1
ATOM 1330 C CA . GLU A 1 169 ? -2.372 17.882 -1.601 1.00 88.88 169 GLU A CA 1
ATOM 1331 C C . GLU A 1 169 ? -3.178 18.499 -0.447 1.00 88.88 169 GLU A C 1
ATOM 1333 O O . GLU A 1 169 ? -3.629 17.778 0.448 1.00 88.88 169 GLU A O 1
ATOM 1338 N N . PRO A 1 170 ? -3.488 19.808 -0.488 1.00 91.94 170 PRO A N 1
ATOM 1339 C CA . PRO A 1 170 ? -4.291 20.459 0.550 1.00 91.94 170 PRO A CA 1
ATOM 1340 C C . PRO A 1 170 ? -5.651 19.783 0.797 1.00 91.94 170 PRO A C 1
ATOM 1342 O O . PRO A 1 170 ? -6.102 19.658 1.937 1.00 91.94 170 PRO A O 1
ATOM 1345 N N . ARG A 1 171 ? -6.290 19.277 -0.268 1.00 94.56 171 ARG A N 1
ATOM 1346 C CA . ARG A 1 171 ? -7.582 18.572 -0.197 1.00 94.56 171 ARG A CA 1
ATOM 1347 C C . ARG A 1 171 ? -7.521 17.226 0.531 1.00 94.56 171 ARG A C 1
ATOM 1349 O O . ARG A 1 171 ? -8.557 16.700 0.922 1.00 94.56 171 ARG A O 1
ATOM 1356 N N . TYR A 1 172 ? -6.340 16.663 0.781 1.00 95.75 172 TYR A N 1
ATOM 1357 C CA . TYR A 1 172 ? -6.233 15.445 1.581 1.00 95.75 172 TYR A CA 1
ATOM 1358 C C . TYR A 1 172 ? -6.799 15.651 2.986 1.00 95.75 172 TYR A C 1
ATOM 1360 O O . TYR A 1 172 ? -7.515 14.792 3.511 1.00 95.75 172 TYR A O 1
ATOM 1368 N N . ALA A 1 173 ? -6.536 16.812 3.593 1.00 94.12 173 ALA A N 1
ATOM 1369 C CA . ALA A 1 173 ? -7.032 17.165 4.920 1.00 94.12 173 ALA A CA 1
ATOM 1370 C C . ALA A 1 173 ? -8.563 17.314 4.982 1.00 94.12 173 ALA A C 1
ATOM 1372 O O . ALA A 1 173 ? -9.135 17.158 6.060 1.00 94.12 173 ALA A O 1
ATOM 1373 N N . SER A 1 174 ? -9.238 17.566 3.853 1.00 96.31 174 SER A N 1
ATOM 1374 C CA . SER A 1 174 ? -10.698 17.707 3.799 1.00 96.31 174 SER A CA 1
ATOM 1375 C C . SER A 1 174 ? -11.443 16.393 3.555 1.00 96.31 174 SER A C 1
ATOM 1377 O O . SER A 1 174 ? -12.658 16.360 3.743 1.00 96.31 174 SER A O 1
ATOM 1379 N N . LEU A 1 175 ? -10.748 15.298 3.217 1.00 98.00 175 LEU A N 1
ATOM 1380 C CA . LEU A 1 175 ? -11.386 13.993 3.029 1.00 98.00 175 LEU A CA 1
ATOM 1381 C C . LEU A 1 175 ? -12.141 13.543 4.291 1.00 98.00 175 LEU A C 1
ATOM 1383 O O . LEU A 1 175 ? -11.655 13.683 5.419 1.00 98.00 175 LEU A O 1
ATOM 1387 N N . THR A 1 176 ? -13.325 12.969 4.084 1.00 98.19 176 THR A N 1
ATOM 1388 C CA . THR A 1 176 ? -14.149 12.330 5.124 1.00 98.19 176 THR A CA 1
ATOM 1389 C C . THR A 1 176 ? -13.577 10.974 5.551 1.00 98.19 176 THR A C 1
ATOM 1391 O O . THR A 1 176 ? -12.733 10.410 4.858 1.00 98.19 176 THR A O 1
ATOM 1394 N N . ALA A 1 177 ? -14.071 10.399 6.654 1.00 98.12 177 ALA A N 1
ATOM 1395 C CA . ALA A 1 177 ? -13.682 9.055 7.101 1.00 98.12 177 ALA A CA 1
ATOM 1396 C C . ALA A 1 177 ? -13.911 7.972 6.028 1.00 98.12 177 ALA A C 1
ATOM 1398 O O . ALA A 1 177 ? -13.047 7.134 5.756 1.00 98.12 177 ALA A O 1
ATOM 1399 N N . ASN A 1 178 ? -15.063 8.036 5.354 1.00 98.12 178 ASN A N 1
ATOM 1400 C CA . ASN A 1 178 ? -15.394 7.131 4.257 1.00 98.12 178 ASN A CA 1
ATOM 1401 C C . ASN A 1 178 ? -14.426 7.293 3.073 1.00 98.12 178 ASN A C 1
ATOM 1403 O O . ASN A 1 178 ? -13.935 6.308 2.531 1.00 98.12 178 ASN A O 1
ATOM 1407 N N . GLN A 1 179 ? -14.089 8.532 2.701 1.00 98.31 179 GLN A N 1
ATOM 1408 C CA . GLN A 1 179 ? -13.109 8.778 1.640 1.00 98.31 179 GLN A CA 1
ATOM 1409 C C . GLN A 1 179 ? -11.708 8.324 2.046 1.00 98.31 179 GLN A C 1
ATOM 1411 O O . GLN A 1 179 ? -11.068 7.634 1.268 1.00 98.31 179 GLN A O 1
ATOM 1416 N N . ARG A 1 180 ? -11.242 8.627 3.265 1.00 98.12 180 ARG A N 1
ATOM 1417 C CA . ARG A 1 180 ? -9.922 8.202 3.765 1.00 98.12 180 ARG A CA 1
ATOM 1418 C C . ARG A 1 180 ? -9.779 6.682 3.804 1.00 98.12 180 ARG A C 1
ATOM 1420 O O . ARG A 1 180 ? -8.766 6.144 3.379 1.00 98.12 180 ARG A O 1
ATOM 1427 N N . THR A 1 181 ? -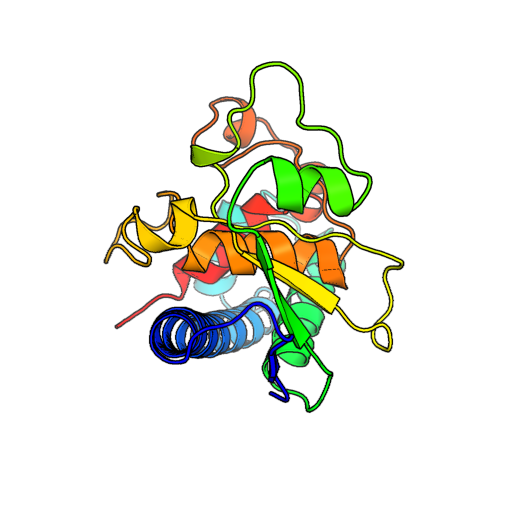10.808 5.965 4.245 1.00 97.94 181 THR A N 1
ATOM 1428 C CA . THR A 1 181 ? -10.808 4.488 4.246 1.00 97.94 181 THR A CA 1
ATOM 1429 C C . THR A 1 181 ? -10.993 3.888 2.849 1.00 97.94 181 THR A C 1
ATOM 1431 O O . THR A 1 181 ? -10.794 2.686 2.655 1.00 97.94 181 THR A O 1
ATOM 1434 N N . ASN A 1 182 ? -11.314 4.717 1.855 1.00 97.88 182 ASN A N 1
ATOM 1435 C CA . ASN A 1 182 ? -11.305 4.373 0.441 1.00 97.88 182 ASN A CA 1
ATOM 1436 C C . ASN A 1 182 ? -10.153 5.034 -0.340 1.00 97.88 182 ASN A C 1
ATOM 1438 O O . ASN A 1 182 ? -10.167 4.989 -1.564 1.00 97.88 182 ASN A O 1
ATOM 1442 N N . ASN A 1 183 ? -9.174 5.653 0.326 1.00 98.00 183 ASN A N 1
ATOM 1443 C CA . ASN A 1 183 ? -8.094 6.389 -0.327 1.00 98.00 183 ASN A CA 1
ATOM 1444 C C . ASN A 1 183 ? -6.771 5.635 -0.201 1.00 98.00 183 ASN A C 1
ATOM 1446 O O . ASN A 1 183 ? -6.335 5.365 0.919 1.00 98.00 183 ASN A O 1
ATOM 1450 N N . ALA A 1 184 ? -6.116 5.328 -1.319 1.00 95.75 184 ALA A N 1
ATOM 1451 C CA . ALA A 1 184 ? -4.878 4.549 -1.323 1.00 95.75 184 ALA A CA 1
ATOM 1452 C C . ALA A 1 184 ? -3.767 5.210 -0.497 1.00 95.75 184 ALA A C 1
ATOM 1454 O O . ALA A 1 184 ? -3.090 4.569 0.314 1.00 95.75 184 ALA A O 1
ATOM 1455 N N . ASP A 1 185 ? -3.672 6.534 -0.591 1.00 95.31 185 ASP A N 1
ATOM 1456 C CA . ASP A 1 185 ? -2.642 7.294 0.103 1.00 95.31 185 ASP A CA 1
ATOM 1457 C C . ASP A 1 185 ? -2.793 7.310 1.632 1.00 95.31 185 ASP A C 1
ATOM 1459 O O . ASP A 1 185 ? -1.821 7.503 2.363 1.00 95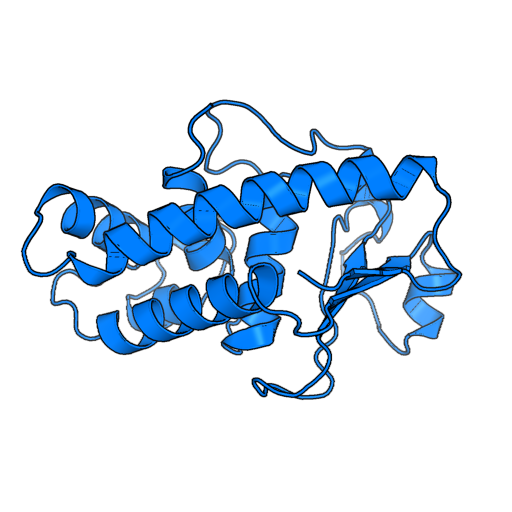.31 185 ASP A O 1
ATOM 1463 N N . SER A 1 186 ? -3.996 7.029 2.138 1.00 97.81 186 SER A N 1
ATOM 1464 C CA . SER A 1 186 ? -4.233 6.879 3.577 1.00 97.81 186 SER A CA 1
ATOM 1465 C C . SER A 1 186 ? -3.670 5.574 4.125 1.00 97.81 186 SER A C 1
ATOM 1467 O O . SER A 1 186 ? -3.142 5.563 5.236 1.00 97.81 186 SER A O 1
ATOM 1469 N N . TYR A 1 187 ? -3.691 4.500 3.333 1.00 97.56 187 TYR A N 1
ATOM 1470 C CA . TYR A 1 187 ? -3.026 3.246 3.691 1.00 97.56 187 TYR A CA 1
ATOM 1471 C C . TYR A 1 187 ? -1.508 3.387 3.627 1.00 97.56 187 TYR A C 1
ATOM 1473 O O . TYR A 1 187 ? -0.828 2.934 4.549 1.00 97.56 187 TYR A O 1
ATOM 1481 N N . ARG A 1 188 ? -0.983 4.076 2.600 1.00 94.88 188 ARG A N 1
ATOM 1482 C CA . ARG A 1 188 ? 0.440 4.436 2.521 1.00 94.88 188 ARG A CA 1
ATOM 1483 C C . ARG A 1 188 ? 0.891 5.169 3.788 1.00 94.88 188 ARG A C 1
ATOM 1485 O O . ARG A 1 188 ? 1.786 4.682 4.477 1.00 94.88 188 ARG A O 1
ATOM 1492 N N . ALA A 1 189 ? 0.239 6.283 4.127 1.00 94.06 189 ALA A N 1
ATOM 1493 C CA . ALA A 1 189 ? 0.607 7.116 5.274 1.00 94.06 189 ALA A CA 1
ATOM 1494 C C . ALA A 1 189 ? 0.473 6.381 6.622 1.00 94.06 189 ALA A C 1
ATOM 1496 O O . ALA A 1 189 ? 1.351 6.491 7.486 1.00 94.06 189 ALA A O 1
ATOM 1497 N N . TYR A 1 190 ? -0.589 5.582 6.793 1.00 96.75 190 TYR A N 1
ATOM 1498 C CA . TYR A 1 190 ? -0.754 4.746 7.983 1.00 96.75 190 TYR A CA 1
ATOM 1499 C C . TYR A 1 190 ? 0.400 3.751 8.123 1.00 96.75 190 TYR A C 1
ATOM 1501 O O . TYR A 1 190 ? 1.041 3.708 9.170 1.00 96.75 190 TYR A O 1
ATOM 1509 N N . CYS A 1 191 ? 0.730 3.009 7.061 1.00 95.56 191 CYS A N 1
ATOM 1510 C CA . CYS A 1 191 ? 1.785 1.997 7.116 1.00 95.56 191 CYS A CA 1
ATOM 1511 C C . CYS A 1 191 ? 3.177 2.602 7.339 1.00 95.56 191 CYS A C 1
ATOM 1513 O O . CYS A 1 191 ? 3.970 2.065 8.114 1.00 95.56 191 CYS A O 1
ATOM 1515 N N . GLN A 1 192 ? 3.455 3.754 6.723 1.00 92.19 192 GLN A N 1
ATOM 1516 C CA . GLN A 1 192 ? 4.714 4.481 6.906 1.00 92.19 192 GLN A CA 1
ATOM 1517 C C . GLN A 1 192 ? 4.913 5.004 8.335 1.00 92.19 192 GLN A C 1
ATOM 1519 O O . GLN A 1 192 ? 6.048 5.223 8.749 1.00 92.19 192 GLN A O 1
ATOM 1524 N N . SER A 1 193 ? 3.851 5.138 9.135 1.00 92.19 193 SER A N 1
ATOM 1525 C CA . SER A 1 193 ? 3.987 5.497 10.557 1.00 92.19 193 SER A CA 1
ATOM 1526 C C . SER A 1 193 ? 4.710 4.421 11.378 1.00 92.19 193 SER A C 1
ATOM 1528 O O . SER A 1 193 ? 5.179 4.699 12.478 1.00 92.19 193 SER A O 1
ATOM 1530 N N . PHE A 1 194 ? 4.834 3.205 10.840 1.00 92.31 194 PHE A N 1
ATOM 1531 C CA . PHE A 1 194 ? 5.530 2.078 11.466 1.00 92.31 194 PHE A CA 1
ATOM 1532 C C . PHE A 1 194 ? 6.908 1.807 10.857 1.00 92.31 194 PHE A C 1
ATOM 1534 O O . PHE A 1 194 ? 7.542 0.782 11.153 1.00 92.31 194 PHE A O 1
ATOM 1541 N N . ASP A 1 195 ? 7.374 2.723 10.012 1.00 85.12 195 ASP A N 1
ATOM 1542 C CA . ASP A 1 195 ? 8.648 2.636 9.326 1.00 85.12 195 ASP A CA 1
ATOM 1543 C C . ASP A 1 195 ? 9.818 3.032 10.240 1.00 85.12 195 ASP A C 1
ATOM 1545 O O . ASP A 1 195 ? 10.456 4.071 10.078 1.00 85.12 195 ASP A O 1
ATOM 1549 N N . MET A 1 196 ? 10.066 2.215 11.262 1.00 67.00 196 MET A N 1
ATOM 1550 C CA . MET A 1 196 ? 11.193 2.399 12.178 1.00 67.00 196 MET A CA 1
ATOM 1551 C C . MET A 1 196 ? 12.391 1.565 11.726 1.00 67.00 196 MET A C 1
ATOM 1553 O O . MET A 1 196 ? 12.208 0.381 11.410 1.00 67.00 196 MET A O 1
ATOM 1557 N N . LEU A 1 197 ? 13.563 2.217 11.718 1.00 51.78 197 LEU A N 1
ATOM 1558 C CA . LEU A 1 197 ? 14.896 1.638 11.503 1.00 51.78 197 LEU A CA 1
ATOM 1559 C C . LEU A 1 197 ? 15.180 0.491 12.479 1.00 51.78 197 LEU A C 1
ATOM 1561 O O . LEU A 1 197 ? 14.746 0.597 13.649 1.00 51.78 197 LEU A O 1
#

pLDDT: mean 85.39, std 12.84, range [46.97, 98.5]

Secondary structure (DSSP, 8-state):
-EEEE-TT--HHHHHHHHHHHHHHHHHHHHHHHHHHTTTT-HHHHHHHHHHH--TT-TTHHHHHHHHHHHHHHHHSS-EEEEEE--SHHHHHTTT--PPTT--GGG--EEE--S---TTSPEEEEEPTHHHHS-S--TT-TTS--HHHHHHHHHHHHHH--B-S--TTSGGGGG--HHHHHTBHHHHHHHHHTT---

Mean predicted aligned error: 5.64 Å

Radius of gyration: 16.23 Å; Cα contacts (8 Å, |Δi|>4): 302; chains: 1; bounding box: 38×38×49 Å